Protein AF-E8LUV0-F1 (afdb_monomer_lite)

Organism: NCBI:txid945543

pLDDT: mean 82.84, std 8.29, range [48.62, 92.81]

Structure (mmCIF, N/CA/C/O backbone):
data_AF-E8LUV0-F1
#
_entry.id   AF-E8LUV0-F1
#
loop_
_atom_site.group_PDB
_atom_site.id
_atom_site.type_symbol
_atom_site.label_atom_id
_atom_site.label_alt_id
_atom_site.label_comp_id
_atom_site.label_asym_id
_atom_site.label_entity_id
_atom_site.label_seq_id
_atom_site.pdbx_PDB_ins_code
_atom_site.Cartn_x
_atom_site.Cartn_y
_atom_site.Cartn_z
_atom_site.occupancy
_atom_site.B_iso_or_equiv
_atom_site.auth_seq_id
_atom_site.auth_comp_id
_atom_site.auth_asym_id
_atom_site.auth_atom_id
_atom_site.pdbx_PDB_model_num
ATOM 1 N N . MET A 1 1 ? -29.971 3.017 25.456 1.00 58.41 1 MET A N 1
ATOM 2 C CA . MET A 1 1 ? -29.525 4.417 25.228 1.00 58.41 1 MET A CA 1
ATOM 3 C C . MET A 1 1 ? -28.012 4.594 25.086 1.00 58.41 1 MET A C 1
ATOM 5 O O . MET A 1 1 ? -27.598 5.066 24.039 1.00 58.41 1 MET A O 1
ATOM 9 N N . LYS A 1 2 ? -27.164 4.212 26.059 1.00 68.12 2 LYS A N 1
ATOM 10 C CA . LYS A 1 2 ? -25.706 4.493 26.001 1.00 68.12 2 LYS A CA 1
ATOM 11 C C . LYS A 1 2 ? -24.991 3.922 24.761 1.00 68.12 2 LYS A C 1
ATOM 13 O O . LYS A 1 2 ? -24.160 4.611 24.190 1.00 68.12 2 LYS A O 1
ATOM 18 N N . ILE A 1 3 ? -25.347 2.714 24.315 1.00 72.81 3 ILE A N 1
ATOM 19 C CA . ILE A 1 3 ? -24.756 2.070 23.121 1.00 72.81 3 ILE A CA 1
ATOM 20 C C . ILE A 1 3 ? -25.096 2.843 21.835 1.00 72.81 3 ILE A C 1
ATOM 22 O O . ILE A 1 3 ? -24.223 3.083 21.009 1.00 72.81 3 ILE A O 1
ATOM 26 N N . ILE A 1 4 ? -26.351 3.286 21.705 1.00 80.56 4 ILE A N 1
ATOM 27 C CA . ILE A 1 4 ? -26.843 4.030 20.535 1.00 80.56 4 ILE A CA 1
ATOM 28 C C . ILE A 1 4 ? -26.141 5.390 20.429 1.00 80.56 4 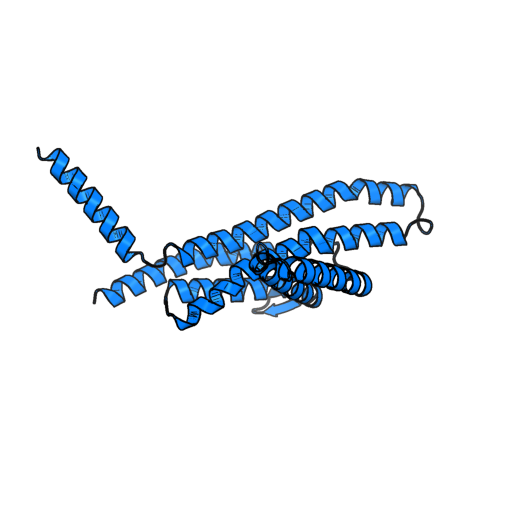ILE A C 1
ATOM 30 O O . ILE A 1 4 ? -25.716 5.775 19.347 1.00 80.56 4 ILE A O 1
ATOM 34 N N . ILE A 1 5 ? -25.941 6.082 21.556 1.00 82.75 5 ILE A N 1
ATOM 35 C CA . ILE A 1 5 ? -25.217 7.363 21.593 1.00 82.75 5 ILE A CA 1
ATOM 36 C C . ILE A 1 5 ? -23.772 7.188 21.100 1.00 82.75 5 ILE A C 1
ATOM 38 O O . ILE A 1 5 ? -23.297 7.983 20.296 1.00 82.75 5 ILE A O 1
ATOM 42 N N . TRP A 1 6 ? -23.076 6.128 21.521 1.00 80.12 6 TRP A N 1
ATOM 43 C CA . TRP A 1 6 ? -21.709 5.864 21.057 1.00 80.12 6 TRP A CA 1
ATOM 44 C C . TRP A 1 6 ? -21.635 5.462 19.584 1.00 80.12 6 TRP A C 1
ATOM 46 O O . TRP A 1 6 ? -20.692 5.861 18.903 1.00 80.12 6 TRP A O 1
ATOM 56 N N . LEU A 1 7 ? -22.622 4.715 19.084 1.00 82.81 7 LEU A N 1
ATOM 57 C CA . LEU A 1 7 ? -22.748 4.422 17.655 1.00 82.81 7 LEU A CA 1
ATOM 58 C C . LEU A 1 7 ? -22.962 5.701 16.838 1.00 82.81 7 LEU A C 1
ATOM 60 O O . LEU A 1 7 ? -22.271 5.897 15.844 1.00 82.81 7 LEU A O 1
ATOM 64 N N . LEU A 1 8 ? -23.837 6.603 17.292 1.00 86.06 8 LEU A N 1
ATOM 65 C CA . LEU A 1 8 ? -24.065 7.900 16.647 1.00 86.06 8 LEU A CA 1
ATOM 66 C C . LEU A 1 8 ? -22.799 8.763 16.628 1.00 86.06 8 LEU A C 1
ATOM 68 O O . LEU A 1 8 ? -22.477 9.344 15.598 1.00 86.06 8 LEU A O 1
ATOM 72 N N . ILE A 1 9 ? -22.036 8.800 17.726 1.00 85.56 9 ILE A N 1
ATOM 73 C CA . ILE A 1 9 ? -20.754 9.524 17.779 1.00 85.56 9 ILE A CA 1
ATOM 74 C C . ILE A 1 9 ? -19.754 8.942 16.770 1.00 85.56 9 ILE A C 1
ATOM 76 O O . ILE A 1 9 ? -19.098 9.694 16.053 1.00 85.56 9 ILE A O 1
ATOM 80 N N . ARG A 1 10 ? -19.639 7.611 16.674 1.00 85.62 10 ARG A N 1
ATOM 81 C CA . ARG A 1 10 ? -18.760 6.963 15.685 1.00 85.62 10 ARG A CA 1
ATOM 82 C C . ARG A 1 10 ? -19.205 7.255 14.257 1.00 85.62 10 ARG A C 1
ATOM 84 O O . ARG A 1 10 ? -18.362 7.571 13.427 1.00 85.62 10 ARG A O 1
ATOM 91 N N . ALA A 1 11 ? -20.506 7.184 13.983 1.00 86.88 11 ALA A N 1
ATOM 92 C CA . ALA A 1 11 ? -21.068 7.513 12.678 1.00 86.88 11 ALA A CA 1
ATOM 93 C C . ALA A 1 11 ? -20.804 8.980 12.307 1.00 86.88 11 ALA A C 1
ATOM 95 O O . ALA A 1 11 ? -20.405 9.259 11.183 1.00 86.88 11 ALA A O 1
ATOM 96 N N . PHE A 1 12 ? -20.931 9.903 13.263 1.00 87.94 12 PHE A N 1
ATOM 97 C CA . PHE A 1 12 ? -20.615 11.315 13.060 1.00 87.94 12 PHE A CA 1
ATOM 98 C C . PHE A 1 12 ? -19.128 11.539 12.743 1.00 87.94 12 PHE A C 1
ATOM 100 O O . PHE A 1 12 ? -18.800 12.241 11.792 1.00 87.94 12 PHE A O 1
ATOM 107 N N . ILE A 1 13 ? -18.216 10.892 13.479 1.00 87.19 13 ILE A N 1
ATOM 108 C CA . ILE A 1 13 ? -16.773 10.950 13.187 1.00 87.19 13 ILE A CA 1
ATOM 109 C C . ILE A 1 13 ? -16.476 10.363 11.800 1.00 87.19 13 ILE A C 1
ATOM 111 O O . ILE A 1 13 ? -15.724 10.961 11.034 1.00 87.19 13 ILE A O 1
ATOM 115 N N . ALA A 1 14 ? -17.070 9.214 11.466 1.00 87.75 14 ALA A N 1
ATOM 116 C CA . ALA A 1 14 ? -16.912 8.593 10.155 1.00 87.75 14 ALA A CA 1
ATOM 117 C C . ALA A 1 14 ? -17.400 9.524 9.038 1.00 87.75 14 ALA A C 1
ATOM 119 O O . ALA A 1 14 ? -16.685 9.710 8.061 1.00 87.75 14 ALA A O 1
ATOM 120 N N . TYR A 1 15 ? -18.557 10.167 9.216 1.00 88.38 15 TYR A N 1
ATOM 121 C CA . TYR A 1 15 ? -19.111 11.143 8.278 1.00 88.38 15 TYR A CA 1
ATOM 122 C C . TYR A 1 15 ? -18.166 12.329 8.042 1.00 88.38 15 TYR A C 1
ATOM 124 O O . TYR A 1 15 ? -17.907 12.682 6.894 1.00 88.38 15 TYR A O 1
ATOM 132 N N . LEU A 1 16 ? -17.574 12.895 9.101 1.00 89.38 16 LEU A N 1
ATOM 133 C CA . LEU A 1 16 ? -16.581 13.970 8.967 1.00 89.38 16 LEU A CA 1
ATOM 134 C C . LEU A 1 16 ? -15.327 13.526 8.196 1.00 89.38 16 LEU A C 1
ATOM 136 O O . LEU A 1 16 ? -14.736 14.322 7.469 1.00 89.38 16 LEU A O 1
ATOM 140 N N . LEU A 1 17 ? -14.926 12.257 8.324 1.00 88.38 17 LEU A N 1
ATOM 141 C CA . LEU A 1 17 ? -13.784 11.700 7.596 1.00 88.38 17 LEU A CA 1
ATOM 142 C C . LEU A 1 17 ? -14.074 11.478 6.106 1.00 88.38 17 LEU A C 1
ATOM 144 O O . LEU A 1 17 ? -13.136 11.530 5.312 1.00 88.38 17 LEU A O 1
ATOM 148 N N . VAL A 1 18 ? -15.336 11.274 5.704 1.00 88.19 18 VAL A N 1
ATOM 149 C CA . VAL A 1 18 ? -15.700 11.013 4.298 1.00 88.19 18 VAL A CA 1
ATOM 150 C C . VAL A 1 18 ? -15.181 12.114 3.374 1.00 88.19 18 VAL A C 1
ATOM 152 O O . VAL A 1 18 ? -14.583 11.799 2.350 1.00 88.19 18 VAL A O 1
ATOM 155 N N . GLY A 1 19 ? -15.331 13.391 3.742 1.00 86.75 19 GLY A N 1
ATOM 156 C CA . GLY A 1 19 ? -14.858 14.507 2.912 1.00 86.75 19 GLY A CA 1
ATOM 157 C C . GLY A 1 19 ? -13.345 14.479 2.668 1.00 86.75 19 GLY A C 1
ATOM 158 O O . GLY A 1 19 ? -12.892 14.652 1.538 1.00 86.75 19 GLY A O 1
ATOM 159 N N . VAL A 1 20 ? -12.562 14.182 3.710 1.00 86.62 20 VAL A N 1
ATOM 160 C CA . VAL A 1 20 ? -11.097 14.059 3.608 1.00 86.62 20 VAL A CA 1
ATOM 161 C C . VAL A 1 20 ? -10.715 12.874 2.717 1.00 86.62 20 VAL A C 1
ATOM 163 O O . VAL A 1 20 ? -9.851 13.003 1.851 1.00 86.62 20 VAL A O 1
ATOM 166 N N . LEU A 1 21 ? -11.386 11.732 2.885 1.00 88.94 21 LEU A N 1
ATOM 167 C CA . LEU A 1 21 ? -11.121 10.528 2.095 1.00 88.94 21 LEU A CA 1
ATOM 168 C C . LEU A 1 21 ? -11.495 10.707 0.625 1.00 88.94 21 LEU A C 1
ATOM 170 O O . LEU A 1 21 ? -10.754 10.256 -0.242 1.00 88.94 21 LEU A O 1
ATOM 174 N N . LEU A 1 22 ? -12.590 11.410 0.333 1.00 86.19 22 LEU A N 1
ATOM 175 C CA . LEU A 1 22 ? -12.959 11.771 -1.034 1.00 86.19 22 LEU A CA 1
ATOM 176 C C . LEU A 1 22 ? -11.898 12.663 -1.684 1.00 86.19 22 LEU A C 1
ATOM 178 O O . LEU A 1 22 ? -11.524 12.412 -2.826 1.00 86.19 22 LEU A O 1
ATOM 182 N N . GLY A 1 23 ? -11.353 13.644 -0.956 1.00 85.75 23 GLY A N 1
ATOM 183 C CA . GLY A 1 23 ? -10.241 14.463 -1.448 1.00 85.75 23 GLY A CA 1
ATOM 184 C C . GLY A 1 23 ? -9.013 13.624 -1.819 1.00 85.75 23 GLY A C 1
ATOM 185 O O . GLY A 1 23 ? -8.458 13.780 -2.907 1.00 85.75 23 GLY A O 1
ATOM 186 N N . ILE A 1 24 ? -8.636 12.672 -0.958 1.00 86.12 24 ILE A N 1
ATOM 187 C CA . ILE A 1 24 ? -7.531 11.730 -1.213 1.00 86.12 24 ILE A CA 1
ATOM 188 C C . ILE A 1 24 ? -7.818 10.853 -2.442 1.00 86.12 24 ILE A C 1
ATOM 190 O O . ILE A 1 24 ? -6.930 10.627 -3.264 1.00 86.12 24 ILE A O 1
ATOM 194 N N . LEU A 1 25 ? -9.052 10.367 -2.596 1.00 86.56 25 LEU A N 1
ATOM 195 C CA . LEU A 1 25 ? -9.456 9.547 -3.740 1.00 86.56 25 LEU A CA 1
ATOM 196 C C . LEU A 1 25 ? -9.404 10.328 -5.055 1.00 86.56 25 LEU A C 1
ATOM 198 O O . LEU A 1 25 ? -8.900 9.807 -6.047 1.00 86.56 25 LEU A O 1
ATOM 202 N N . ILE A 1 26 ? -9.863 11.582 -5.063 1.00 84.69 26 ILE A N 1
ATOM 203 C CA . ILE A 1 26 ? -9.806 12.452 -6.245 1.00 84.69 26 ILE A CA 1
ATOM 204 C C . ILE A 1 26 ? -8.350 12.696 -6.653 1.00 84.69 26 ILE A C 1
ATOM 206 O O . ILE A 1 26 ? -8.009 12.496 -7.820 1.00 84.69 26 ILE A O 1
ATOM 210 N N . LEU A 1 27 ? -7.481 13.042 -5.696 1.00 83.75 27 LEU A N 1
ATOM 211 C CA . LEU A 1 27 ? -6.051 13.250 -5.946 1.00 83.75 27 LEU A CA 1
ATOM 212 C C . LEU A 1 27 ? -5.394 11.999 -6.546 1.00 83.75 27 LEU A C 1
ATOM 214 O O . LEU A 1 27 ? -4.736 12.087 -7.586 1.00 83.75 27 LEU A O 1
ATOM 218 N N . ASN A 1 28 ? -5.640 10.828 -5.953 1.00 81.94 28 ASN A N 1
ATOM 219 C CA . ASN A 1 28 ? -5.132 9.549 -6.459 1.00 81.94 28 ASN A CA 1
ATOM 220 C C . ASN A 1 28 ? -5.689 9.192 -7.846 1.00 81.94 28 ASN A C 1
ATOM 222 O O . ASN A 1 28 ? -5.000 8.557 -8.644 1.00 81.94 28 ASN A O 1
ATOM 226 N N . ASN A 1 29 ? -6.913 9.610 -8.173 1.00 82.50 29 ASN A N 1
ATOM 227 C CA . ASN A 1 29 ? -7.491 9.382 -9.494 1.00 82.50 29 ASN A CA 1
ATOM 228 C C . ASN A 1 29 ? -6.841 10.254 -10.579 1.00 82.50 29 ASN A C 1
ATOM 230 O O . ASN A 1 29 ? -6.688 9.824 -11.726 1.00 82.50 29 ASN A O 1
ATOM 234 N N . THR A 1 30 ? -6.449 11.477 -10.218 1.00 74.88 30 THR A N 1
ATOM 235 C CA . THR A 1 30 ? -5.776 12.419 -11.122 1.00 74.88 30 THR A CA 1
ATOM 236 C C . THR A 1 30 ? -4.292 12.114 -11.318 1.00 74.88 30 THR A C 1
ATOM 238 O O . THR A 1 30 ? -3.766 12.338 -12.408 1.00 74.88 30 THR A O 1
ATOM 241 N N . TYR A 1 31 ? -3.620 11.551 -10.312 1.00 67.81 31 TYR A N 1
ATOM 242 C CA . TYR A 1 31 ? -2.202 11.205 -10.386 1.00 67.81 31 TYR A CA 1
ATOM 243 C C . TYR A 1 31 ? -1.979 9.851 -11.074 1.00 67.81 31 TYR A C 1
ATOM 245 O O . TYR A 1 31 ? -1.920 8.806 -10.436 1.00 67.81 31 TYR A O 1
ATOM 253 N N . ALA A 1 32 ? -1.799 9.875 -12.396 1.00 57.75 32 ALA A N 1
ATOM 254 C CA . ALA A 1 32 ? -1.048 8.842 -13.109 1.00 57.75 32 ALA A CA 1
ATOM 255 C C . ALA A 1 32 ? 0.390 9.304 -13.293 1.00 57.75 32 ALA A C 1
ATOM 257 O O . ALA A 1 32 ? 0.600 10.302 -13.992 1.00 57.75 32 ALA A O 1
ATOM 258 N N . PRO A 1 33 ? 1.401 8.559 -12.839 1.00 53.81 33 PRO A N 1
ATOM 259 C CA . PRO A 1 33 ? 2.664 8.606 -13.555 1.00 53.81 33 PRO A CA 1
ATOM 260 C C . PRO A 1 33 ? 2.460 8.187 -15.018 1.00 53.81 33 PRO A C 1
ATOM 262 O O . PRO A 1 33 ? 1.552 7.439 -15.355 1.00 53.81 33 PRO A O 1
ATOM 265 N N . ARG A 1 34 ? 3.285 8.710 -15.922 1.00 52.97 34 ARG A N 1
ATOM 266 C CA . ARG A 1 34 ? 3.185 8.451 -17.370 1.00 52.97 34 ARG A CA 1
ATOM 267 C C . ARG A 1 34 ? 3.946 7.195 -17.820 1.00 52.97 34 ARG A C 1
ATOM 269 O O . ARG A 1 34 ? 3.978 6.906 -19.006 1.00 52.97 34 ARG A O 1
ATOM 276 N N . PHE A 1 35 ? 4.545 6.454 -16.887 1.00 54.84 35 PHE A N 1
ATOM 277 C CA . PHE A 1 35 ? 5.485 5.359 -17.163 1.00 54.84 35 PHE A CA 1
ATOM 278 C C . PHE A 1 35 ? 4.848 3.951 -17.124 1.00 54.84 35 PHE A C 1
ATOM 280 O O . PHE A 1 35 ? 5.550 2.962 -16.929 1.00 54.84 35 PHE A O 1
ATOM 287 N N . PHE A 1 36 ? 3.523 3.844 -17.281 1.00 58.12 36 PHE A N 1
ATOM 288 C CA . PHE A 1 36 ? 2.788 2.570 -17.223 1.00 58.12 36 PHE A CA 1
ATOM 289 C C . PHE A 1 36 ? 2.626 1.954 -18.605 1.00 58.12 36 PHE A C 1
ATOM 291 O O . PHE A 1 36 ? 1.540 1.962 -19.168 1.00 58.12 36 PHE A O 1
ATOM 298 N N . THR A 1 37 ? 3.703 1.423 -19.158 1.00 65.62 37 THR A N 1
ATOM 299 C CA . THR A 1 37 ? 3.540 0.306 -20.088 1.00 65.62 37 THR A CA 1
ATOM 300 C C . THR A 1 37 ? 3.928 -0.936 -19.319 1.00 65.62 37 THR A C 1
ATOM 302 O O . THR A 1 37 ? 5.115 -1.141 -19.029 1.00 65.62 37 THR A O 1
ATOM 305 N N . MET A 1 38 ? 2.931 -1.717 -18.905 1.00 70.31 38 MET A N 1
ATOM 306 C CA . MET A 1 38 ? 3.181 -2.970 -18.208 1.00 70.31 38 MET A CA 1
ATOM 307 C C . MET A 1 38 ? 3.888 -3.948 -19.153 1.00 70.31 38 MET A C 1
ATOM 309 O O . MET A 1 38 ? 3.342 -4.345 -20.180 1.00 70.31 38 MET A O 1
ATOM 313 N N . LYS A 1 39 ? 5.097 -4.384 -18.785 1.00 79.31 39 LYS A N 1
ATOM 314 C CA . LYS A 1 39 ? 5.783 -5.482 -19.474 1.00 79.31 39 LYS A CA 1
ATOM 315 C C . LYS A 1 39 ? 5.508 -6.802 -18.744 1.00 79.31 39 LYS A C 1
ATOM 317 O O . LYS A 1 39 ? 5.945 -6.945 -17.594 1.00 79.31 39 LYS A O 1
ATOM 322 N N . PRO A 1 40 ? 4.800 -7.764 -19.370 1.00 79.00 40 PRO A N 1
ATOM 323 C CA . PRO A 1 40 ? 4.411 -9.014 -18.716 1.00 79.00 40 PRO A CA 1
ATOM 324 C C . PRO A 1 40 ? 5.622 -9.882 -18.366 1.00 79.00 40 PRO A C 1
ATOM 326 O O . PRO A 1 40 ? 5.630 -10.518 -17.316 1.00 79.00 40 PRO A O 1
ATOM 329 N N . GLU A 1 41 ? 6.677 -9.850 -19.183 1.00 84.44 41 GLU A N 1
ATOM 330 C CA . GLU A 1 41 ? 7.927 -10.573 -18.921 1.00 84.44 41 GLU A CA 1
ATOM 331 C C . GLU A 1 41 ? 8.597 -10.095 -17.627 1.00 84.44 41 GLU A C 1
ATOM 333 O O . GLU A 1 41 ? 8.945 -10.899 -16.763 1.00 84.44 41 GLU A O 1
ATOM 338 N N . ILE A 1 42 ? 8.700 -8.775 -17.444 1.00 83.25 42 ILE A N 1
ATOM 339 C CA . ILE A 1 42 ? 9.267 -8.174 -16.230 1.00 83.25 42 ILE A CA 1
ATOM 340 C C . ILE A 1 42 ? 8.401 -8.509 -15.017 1.00 83.25 42 ILE A C 1
ATOM 342 O O . ILE A 1 42 ? 8.935 -8.810 -13.952 1.00 83.25 42 ILE A O 1
ATOM 346 N N . LEU A 1 43 ? 7.072 -8.511 -15.169 1.00 85.56 43 LEU A N 1
ATOM 347 C CA . LEU A 1 43 ? 6.169 -8.906 -14.089 1.00 85.56 43 LEU A CA 1
ATOM 348 C C . LEU A 1 43 ? 6.343 -10.385 -13.713 1.00 85.56 43 LEU A C 1
ATOM 350 O O . LEU A 1 43 ? 6.340 -10.720 -12.527 1.00 85.56 43 LEU A O 1
ATOM 354 N N . GLY A 1 44 ? 6.530 -11.264 -14.700 1.00 86.31 44 GLY A N 1
ATOM 355 C CA . GLY A 1 44 ? 6.806 -12.685 -14.494 1.00 86.31 44 GLY A CA 1
ATOM 356 C C . GLY A 1 44 ? 8.090 -12.906 -13.695 1.00 86.31 44 GLY A C 1
ATOM 357 O O . GLY A 1 44 ? 8.069 -13.573 -12.663 1.00 86.31 44 GLY A O 1
ATOM 358 N N . TRP A 1 45 ? 9.190 -12.267 -14.097 1.00 88.38 45 TRP A N 1
ATOM 359 C CA . TRP A 1 45 ? 10.458 -12.345 -13.364 1.00 88.38 45 TRP A CA 1
ATOM 360 C C . TRP A 1 45 ? 10.374 -11.734 -11.964 1.00 88.38 45 TRP A C 1
ATOM 362 O O . TRP A 1 45 ? 10.842 -12.337 -10.996 1.00 88.38 45 TRP A O 1
ATOM 372 N N . PHE A 1 46 ? 9.742 -10.567 -11.835 1.00 88.06 46 PHE A N 1
ATOM 373 C CA . PHE A 1 46 ? 9.567 -9.883 -10.557 1.00 88.06 46 PHE A CA 1
ATOM 374 C C . PHE A 1 46 ? 8.748 -10.720 -9.568 1.00 88.06 46 PHE A C 1
ATOM 376 O O . PHE A 1 46 ? 9.138 -10.884 -8.411 1.00 88.06 46 PHE A O 1
ATOM 383 N N . SER A 1 47 ? 7.636 -11.297 -10.027 1.00 88.19 47 SER A N 1
ATOM 384 C CA . SER A 1 47 ? 6.791 -12.160 -9.202 1.00 88.19 47 SER A CA 1
ATOM 385 C C . SER A 1 47 ? 7.496 -13.463 -8.830 1.00 88.19 47 SER A C 1
ATOM 387 O O . SER A 1 47 ? 7.476 -13.832 -7.657 1.00 88.19 47 SER A O 1
ATOM 389 N N . ALA A 1 48 ? 8.194 -14.114 -9.766 1.00 90.88 48 ALA A N 1
ATOM 390 C CA . ALA A 1 48 ? 8.976 -15.317 -9.483 1.00 90.88 48 ALA A CA 1
ATOM 391 C C . ALA A 1 48 ? 10.056 -15.056 -8.420 1.00 90.88 48 ALA A C 1
ATOM 393 O O . ALA A 1 48 ? 10.167 -15.808 -7.448 1.00 90.88 48 ALA A O 1
ATOM 394 N N . PHE A 1 49 ? 10.802 -13.955 -8.549 1.00 90.75 49 PHE A N 1
ATOM 395 C CA . PHE A 1 49 ? 11.818 -13.564 -7.574 1.00 90.75 49 PHE A CA 1
ATOM 396 C C . PHE A 1 49 ? 11.206 -13.226 -6.208 1.00 90.75 49 PHE A C 1
ATOM 398 O O . PHE A 1 49 ? 11.683 -13.701 -5.177 1.00 90.75 49 PHE A O 1
ATOM 405 N N . GLY A 1 50 ? 10.111 -12.460 -6.189 1.00 89.06 50 GLY A N 1
ATOM 406 C CA . GLY A 1 50 ? 9.394 -12.108 -4.965 1.00 89.06 50 GLY A CA 1
ATOM 407 C C . GLY A 1 50 ? 8.838 -13.330 -4.229 1.00 89.06 50 GLY A C 1
ATOM 408 O O . GLY A 1 50 ? 8.959 -13.420 -3.004 1.00 89.06 50 GLY A O 1
ATOM 409 N N . VAL A 1 51 ? 8.281 -14.302 -4.955 1.00 91.56 51 VAL A N 1
ATOM 410 C CA . VAL A 1 51 ? 7.786 -15.568 -4.392 1.00 91.56 51 VAL A CA 1
ATOM 411 C C . VAL A 1 51 ? 8.935 -16.410 -3.846 1.00 91.56 51 VAL A C 1
ATOM 413 O O . VAL A 1 51 ? 8.830 -16.918 -2.730 1.00 91.56 51 VAL A O 1
ATOM 416 N N . LEU A 1 52 ? 10.049 -16.515 -4.573 1.00 92.81 52 LEU A N 1
ATOM 417 C CA . LEU A 1 52 ? 11.226 -17.260 -4.126 1.00 92.81 52 LEU A CA 1
ATOM 418 C C . LEU A 1 52 ? 11.808 -16.651 -2.845 1.00 92.81 52 LEU A C 1
ATOM 420 O O . LEU A 1 52 ? 12.028 -17.365 -1.867 1.00 92.81 52 LEU A O 1
ATOM 424 N N . LEU A 1 53 ? 11.975 -15.328 -2.801 1.00 90.06 53 LEU A N 1
ATOM 425 C CA . LEU A 1 53 ? 12.430 -14.620 -1.605 1.00 90.06 53 LEU A CA 1
ATOM 426 C C . LEU A 1 53 ? 11.470 -14.831 -0.425 1.00 90.06 53 LEU A C 1
ATOM 428 O O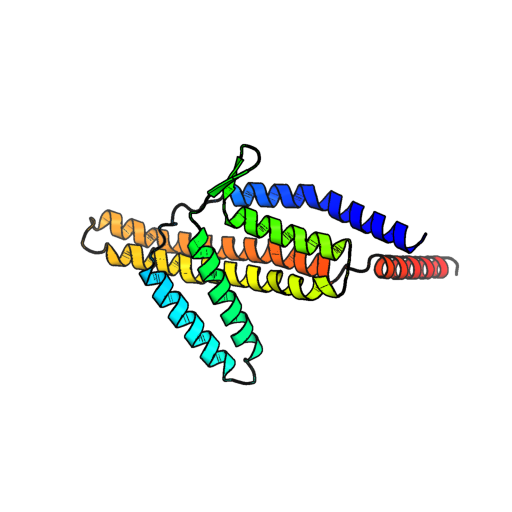 . LEU A 1 53 ? 11.905 -15.112 0.694 1.00 90.06 53 LEU A O 1
ATOM 432 N N . SER A 1 54 ? 10.162 -14.755 -0.678 1.00 89.56 54 SER A N 1
ATOM 433 C CA . SER A 1 54 ? 9.132 -15.012 0.335 1.00 89.56 54 SER A CA 1
ATOM 434 C C . SER A 1 54 ? 9.204 -16.437 0.877 1.00 89.56 54 SER A C 1
ATOM 436 O O . SER A 1 54 ? 9.098 -16.638 2.086 1.00 89.56 54 SER A O 1
ATOM 438 N N . TYR A 1 55 ? 9.432 -17.422 0.007 1.00 90.19 55 TYR A N 1
ATOM 439 C CA . TYR A 1 55 ? 9.589 -18.825 0.379 1.00 90.19 55 TYR A CA 1
ATOM 440 C C . TYR A 1 55 ? 10.843 -19.057 1.231 1.00 90.19 55 TYR A C 1
ATOM 442 O O . TYR A 1 55 ? 10.776 -19.722 2.267 1.00 90.19 55 TYR A O 1
ATOM 450 N N . VAL A 1 56 ? 11.974 -18.456 0.851 1.00 89.88 56 VAL A N 1
ATOM 451 C CA . VAL A 1 56 ? 13.213 -18.517 1.639 1.00 89.88 56 VAL A CA 1
ATOM 452 C C . VAL A 1 56 ? 12.976 -17.943 3.037 1.00 89.88 56 VAL A C 1
ATOM 454 O O . VAL A 1 56 ? 13.279 -18.604 4.029 1.00 89.88 56 VAL A O 1
ATOM 457 N N . LEU A 1 57 ? 12.358 -16.761 3.137 1.00 86.25 57 LEU A N 1
ATOM 458 C CA . LEU A 1 57 ? 12.023 -16.135 4.421 1.00 86.25 57 LEU A CA 1
ATOM 459 C C . LEU A 1 57 ? 11.016 -16.954 5.233 1.00 86.25 57 LEU A C 1
ATOM 461 O O . LEU A 1 57 ? 11.130 -17.021 6.458 1.00 86.25 57 LEU A O 1
ATOM 465 N N . PHE A 1 58 ? 10.057 -17.597 4.569 1.00 87.06 58 PHE A N 1
ATOM 466 C CA . PHE A 1 58 ? 9.084 -18.477 5.206 1.00 87.06 58 PHE A CA 1
ATOM 467 C C . PHE A 1 58 ? 9.755 -19.684 5.876 1.00 87.06 58 PHE A C 1
ATOM 469 O O . PHE A 1 58 ? 9.368 -20.087 6.974 1.00 87.06 58 PHE A O 1
ATOM 476 N N . ARG A 1 59 ? 10.806 -20.232 5.254 1.00 86.50 59 ARG A N 1
ATOM 477 C CA . ARG A 1 59 ? 11.526 -21.415 5.746 1.00 86.50 59 ARG A CA 1
ATOM 478 C C . ARG A 1 59 ? 12.219 -21.156 7.097 1.00 86.50 59 ARG A C 1
ATOM 480 O O . ARG A 1 59 ? 12.361 -22.069 7.918 1.00 86.50 59 ARG A O 1
ATOM 487 N N . PHE A 1 60 ? 12.646 -19.927 7.369 1.00 86.50 60 PHE A N 1
ATOM 488 C CA . PHE A 1 60 ? 13.277 -19.586 8.642 1.00 86.50 60 PHE A CA 1
ATOM 489 C C . PHE A 1 60 ? 12.222 -19.224 9.695 1.00 86.50 60 PHE A C 1
ATOM 491 O O . PHE A 1 60 ? 11.512 -18.229 9.574 1.00 86.50 60 PHE A O 1
ATOM 498 N N . LYS A 1 61 ? 12.168 -19.983 10.801 1.00 78.06 61 LYS A N 1
ATOM 499 C CA . LYS A 1 61 ? 11.188 -19.786 11.892 1.00 78.06 61 LYS A CA 1
ATOM 500 C C . LYS A 1 61 ? 11.146 -18.341 12.417 1.00 78.06 61 LYS A C 1
ATOM 502 O O . LYS A 1 61 ? 10.078 -17.851 12.764 1.00 78.06 61 LYS A O 1
ATOM 507 N N . LYS A 1 62 ? 12.292 -17.649 12.435 1.00 83.00 62 LYS A N 1
ATOM 508 C CA . LYS A 1 62 ? 12.412 -16.250 12.879 1.00 83.00 62 LYS A CA 1
ATOM 509 C C . LYS A 1 62 ? 11.767 -15.243 11.913 1.00 83.00 62 LYS A C 1
ATOM 511 O O . LYS A 1 62 ? 11.348 -14.181 12.354 1.00 83.00 62 LYS A O 1
ATOM 516 N N . THR A 1 63 ? 11.670 -15.567 10.625 1.00 86.06 63 THR A N 1
ATOM 517 C CA . THR A 1 63 ? 11.135 -14.683 9.574 1.00 86.06 63 THR A CA 1
ATOM 518 C C . THR A 1 63 ? 9.869 -15.227 8.912 1.00 86.06 63 THR A C 1
ATOM 520 O O . THR A 1 63 ? 9.375 -14.609 7.977 1.00 86.06 63 THR A O 1
ATOM 523 N N . SER A 1 64 ? 9.300 -16.330 9.414 1.00 85.50 64 SER A N 1
ATOM 524 C CA . SER A 1 64 ? 8.117 -16.990 8.842 1.00 85.50 64 SER A CA 1
ATOM 525 C C . SER A 1 64 ? 6.953 -16.027 8.585 1.00 85.50 64 SER A C 1
ATOM 527 O O . SER A 1 64 ? 6.406 -15.995 7.486 1.00 85.50 64 SER A O 1
ATOM 529 N N . GLU A 1 65 ? 6.595 -15.199 9.571 1.00 88.06 65 GLU A N 1
ATOM 530 C CA . GLU A 1 65 ? 5.490 -14.238 9.430 1.00 88.06 65 GLU A CA 1
ATOM 531 C C . GLU A 1 65 ? 5.805 -13.121 8.426 1.00 88.06 65 GLU A C 1
ATOM 533 O O . GLU A 1 65 ? 4.929 -12.697 7.676 1.00 88.06 65 GLU A O 1
ATOM 538 N N . ILE A 1 66 ? 7.072 -12.701 8.345 1.00 88.50 66 ILE A N 1
ATOM 539 C CA . ILE A 1 66 ? 7.537 -11.732 7.344 1.00 88.50 66 ILE A CA 1
ATOM 540 C C . ILE A 1 66 ? 7.460 -12.354 5.947 1.00 88.50 66 ILE A C 1
ATOM 542 O O . ILE A 1 66 ? 6.997 -11.698 5.022 1.00 88.50 66 ILE A O 1
ATOM 546 N N . GLY A 1 67 ? 7.847 -13.624 5.794 1.00 87.44 67 GLY A N 1
ATOM 547 C CA . GLY A 1 67 ? 7.739 -14.361 4.534 1.00 87.44 67 GLY A CA 1
ATOM 548 C C . GLY A 1 67 ? 6.292 -14.498 4.057 1.00 87.44 67 GLY A C 1
ATOM 549 O O . GLY A 1 67 ? 6.005 -14.217 2.897 1.00 87.44 67 GLY A O 1
ATOM 550 N N . LYS A 1 68 ? 5.354 -14.838 4.954 1.00 90.62 68 LYS A N 1
ATOM 551 C CA . LYS A 1 68 ? 3.910 -14.879 4.640 1.00 90.62 68 LYS A CA 1
ATOM 552 C C . LYS A 1 68 ? 3.374 -13.509 4.224 1.00 90.62 68 LYS A C 1
ATOM 554 O O . LYS A 1 68 ? 2.622 -13.407 3.258 1.00 90.62 68 LYS A O 1
ATOM 559 N N . PHE A 1 69 ? 3.757 -12.461 4.953 1.00 90.75 69 PHE A N 1
ATOM 560 C CA . PHE A 1 69 ? 3.349 -11.095 4.645 1.00 90.75 69 PHE A CA 1
ATOM 561 C C . PHE A 1 69 ? 3.913 -10.628 3.300 1.00 90.75 69 PHE A C 1
ATOM 563 O O . PHE A 1 69 ? 3.172 -10.073 2.491 1.00 90.75 69 PHE A O 1
ATOM 570 N N . LEU A 1 70 ? 5.193 -10.899 3.031 1.00 90.81 70 LEU A N 1
ATOM 571 C CA . LEU A 1 70 ? 5.840 -10.576 1.763 1.00 90.81 70 LEU A CA 1
ATOM 572 C C . LEU A 1 70 ? 5.158 -11.310 0.608 1.00 90.81 70 LEU A C 1
ATOM 574 O O . LEU A 1 70 ? 4.836 -10.678 -0.391 1.00 90.81 70 LEU A O 1
ATOM 578 N N . PHE A 1 71 ? 4.847 -12.597 0.777 1.00 91.06 71 PHE A N 1
ATOM 579 C CA . PHE A 1 71 ? 4.130 -13.381 -0.226 1.00 91.06 71 PHE A CA 1
ATOM 580 C C . PHE A 1 71 ? 2.772 -12.756 -0.573 1.00 91.06 71 PHE A C 1
ATOM 582 O O . PHE A 1 71 ? 2.457 -12.561 -1.746 1.00 91.06 71 PHE A O 1
ATOM 589 N N . ALA A 1 72 ? 1.994 -12.369 0.444 1.00 92.44 72 ALA A N 1
ATOM 590 C CA . ALA A 1 72 ? 0.719 -11.685 0.246 1.00 92.44 72 ALA A CA 1
ATOM 591 C C . ALA A 1 72 ? 0.889 -10.326 -0.457 1.00 92.44 72 ALA A C 1
ATOM 593 O O . ALA A 1 72 ? 0.103 -9.998 -1.344 1.00 92.44 72 ALA A O 1
ATOM 594 N N . CYS A 1 73 ? 1.927 -9.559 -0.108 1.00 92.25 73 CYS A N 1
ATOM 595 C CA . CYS A 1 73 ? 2.235 -8.284 -0.759 1.00 92.25 73 CYS A CA 1
ATOM 596 C C . CYS A 1 73 ? 2.658 -8.458 -2.223 1.00 92.25 73 CYS A C 1
ATOM 598 O O . CYS A 1 73 ? 2.263 -7.661 -3.068 1.00 92.25 73 CYS A O 1
ATOM 600 N N . VAL A 1 74 ? 3.435 -9.498 -2.542 1.00 91.19 74 VAL A N 1
ATOM 601 C CA . VAL A 1 74 ? 3.839 -9.812 -3.919 1.00 91.19 74 VAL A CA 1
ATOM 602 C C . VAL A 1 74 ? 2.609 -10.171 -4.749 1.00 91.19 74 VAL A C 1
ATOM 604 O O . VAL A 1 74 ? 2.400 -9.568 -5.799 1.00 91.19 74 VAL A O 1
ATOM 607 N N . LEU A 1 75 ? 1.739 -11.061 -4.263 1.00 91.25 75 LEU A N 1
ATOM 608 C CA . LEU A 1 75 ? 0.485 -11.383 -4.954 1.00 91.25 75 LEU A CA 1
ATOM 609 C C . LEU A 1 75 ? -0.414 -10.154 -5.127 1.00 91.25 75 LEU A C 1
ATOM 611 O O . LEU A 1 75 ? -0.925 -9.918 -6.220 1.00 91.25 75 LEU A O 1
ATOM 615 N N . GLY A 1 76 ? -0.567 -9.337 -4.084 1.00 88.94 76 GLY A N 1
ATOM 616 C CA . GLY A 1 76 ? -1.315 -8.086 -4.176 1.00 88.94 76 GLY A CA 1
ATOM 617 C C . GLY A 1 76 ? -0.709 -7.120 -5.195 1.00 88.94 76 GLY A C 1
ATOM 618 O O . GLY A 1 76 ? -1.445 -6.516 -5.967 1.00 88.94 76 GLY A O 1
ATOM 619 N N . SER A 1 77 ? 0.621 -7.026 -5.278 1.00 87.81 77 SER A N 1
ATOM 620 C CA . SER A 1 77 ? 1.296 -6.192 -6.279 1.00 87.81 77 SER A CA 1
ATOM 621 C C . SER A 1 77 ? 1.065 -6.683 -7.712 1.00 87.81 77 SER A C 1
ATOM 623 O O . SER A 1 77 ? 0.860 -5.861 -8.597 1.00 87.81 77 SER A O 1
ATOM 625 N N . VAL A 1 78 ? 0.998 -8.002 -7.939 1.00 88.25 78 VAL A N 1
ATOM 626 C CA . VAL A 1 78 ? 0.653 -8.579 -9.251 1.00 88.25 78 VAL A CA 1
ATOM 627 C C . VAL A 1 78 ? -0.765 -8.185 -9.657 1.00 88.25 78 VAL A C 1
ATOM 629 O O . VAL A 1 78 ? -0.979 -7.764 -10.791 1.00 88.25 78 VAL A O 1
ATOM 632 N N . VAL A 1 79 ? -1.723 -8.260 -8.728 1.00 88.00 79 VAL A N 1
ATOM 633 C CA . VAL A 1 79 ? -3.097 -7.796 -8.971 1.00 88.00 79 VAL A CA 1
ATOM 634 C C . VAL A 1 79 ? -3.104 -6.303 -9.307 1.00 88.00 79 VAL A C 1
ATOM 636 O O . VAL A 1 79 ? -3.734 -5.908 -10.282 1.00 88.00 79 VAL A O 1
ATOM 639 N N . LEU A 1 80 ? -2.368 -5.475 -8.560 1.00 85.38 80 LEU A N 1
ATOM 640 C CA . LEU A 1 80 ? -2.261 -4.043 -8.855 1.00 85.38 80 LEU A CA 1
ATOM 641 C C . LEU A 1 80 ? -1.697 -3.779 -10.258 1.00 85.38 80 LEU A C 1
ATOM 643 O O . LEU A 1 80 ? -2.235 -2.920 -10.950 1.00 85.38 80 LEU A O 1
ATOM 647 N N . CYS A 1 81 ? -0.680 -4.529 -10.698 1.00 82.88 81 CYS A N 1
ATOM 648 C CA . CYS A 1 81 ? -0.134 -4.423 -12.054 1.00 82.88 81 CYS A CA 1
ATOM 649 C C . CYS A 1 81 ? -1.175 -4.772 -13.123 1.00 82.88 81 CYS A C 1
ATOM 651 O O . CYS A 1 81 ? -1.353 -4.001 -14.060 1.00 82.88 81 CYS A O 1
ATOM 653 N N . LEU A 1 82 ? -1.888 -5.894 -12.967 1.00 83.75 82 LEU A N 1
ATOM 654 C CA . LEU A 1 82 ? -2.881 -6.361 -13.945 1.00 83.75 82 LEU A CA 1
ATOM 655 C C . LEU A 1 82 ? -4.009 -5.355 -14.173 1.00 83.75 82 LEU A C 1
ATOM 657 O O . LEU A 1 82 ? -4.521 -5.244 -15.280 1.00 83.75 82 LEU A O 1
ATOM 661 N N . TYR A 1 83 ? -4.389 -4.619 -13.131 1.00 80.62 83 TYR A N 1
ATOM 662 C CA . TYR A 1 83 ? -5.438 -3.611 -13.219 1.00 80.62 83 TYR A CA 1
ATOM 663 C C . TYR A 1 83 ? -4.894 -2.190 -13.401 1.00 80.62 83 TYR A C 1
ATOM 665 O O . TYR A 1 83 ? -5.695 -1.263 -13.472 1.00 80.62 83 TYR A O 1
ATOM 673 N N . ALA A 1 84 ? -3.579 -1.968 -13.484 1.00 74.31 84 ALA A N 1
ATOM 674 C CA . ALA A 1 84 ? -2.989 -0.625 -13.435 1.00 74.31 84 ALA A CA 1
ATOM 675 C C . ALA A 1 84 ? -3.474 0.309 -14.560 1.00 74.31 84 ALA A C 1
ATOM 677 O O . ALA A 1 84 ? -3.617 1.513 -14.345 1.00 74.31 84 ALA A O 1
ATOM 678 N N . GLU A 1 85 ? -3.750 -0.243 -15.742 1.00 73.75 85 GLU A N 1
ATOM 679 C CA . GLU A 1 85 ? -4.202 0.508 -16.921 1.00 73.75 85 GLU A CA 1
ATOM 680 C C . GLU A 1 85 ? -5.739 0.579 -17.031 1.00 73.75 85 GLU A C 1
ATOM 682 O O . GLU A 1 85 ? -6.281 1.364 -17.812 1.00 73.75 85 GLU A O 1
ATOM 687 N N . GLU A 1 86 ? -6.454 -0.179 -16.196 1.00 80.56 86 GLU A N 1
ATOM 688 C CA . GLU A 1 86 ? -7.909 -0.277 -16.247 1.00 80.56 86 GLU A CA 1
ATOM 689 C C . GLU A 1 86 ? -8.598 0.952 -15.650 1.00 80.56 86 GLU A C 1
ATOM 691 O O . GLU A 1 86 ? -8.273 1.455 -14.564 1.00 80.56 86 GLU A O 1
ATOM 696 N N . SER A 1 87 ? -9.615 1.430 -16.363 1.00 80.44 87 SER A N 1
ATOM 697 C CA . SER A 1 87 ? -10.410 2.579 -15.944 1.00 80.44 87 SER A CA 1
ATOM 698 C C . SER A 1 87 ? -11.878 2.385 -16.282 1.00 80.44 87 SER A C 1
ATOM 700 O O . SER A 1 87 ? -12.239 1.934 -17.363 1.00 80.44 87 SER A O 1
ATOM 702 N N . TYR A 1 88 ? -12.726 2.768 -15.340 1.00 81.31 88 TYR A N 1
ATOM 703 C CA . TYR A 1 88 ? -14.158 2.535 -15.364 1.00 81.31 88 TYR A CA 1
ATOM 704 C C . TYR A 1 88 ? -14.897 3.866 -15.279 1.00 81.31 88 TYR A C 1
ATOM 706 O O . TYR A 1 88 ? -14.450 4.804 -14.618 1.00 81.31 88 TYR A O 1
ATOM 714 N N . TRP A 1 89 ? -16.048 3.958 -15.935 1.00 79.44 89 TRP A N 1
ATOM 715 C CA . TRP A 1 89 ? -16.935 5.109 -15.799 1.00 79.44 89 TRP A CA 1
ATOM 716 C C . TRP A 1 89 ? -17.857 4.909 -14.602 1.00 79.44 89 TRP A C 1
ATOM 718 O O . TRP A 1 89 ? -18.626 3.952 -14.559 1.00 79.44 89 TRP A O 1
ATOM 728 N N . LEU A 1 90 ? -17.787 5.816 -13.629 1.00 74.00 90 LEU A N 1
ATOM 729 C CA . LEU A 1 90 ? -18.636 5.790 -12.444 1.00 74.00 90 LEU A CA 1
ATOM 730 C C . LEU A 1 90 ? -19.111 7.213 -12.137 1.00 74.00 90 LEU A C 1
ATOM 732 O O . LEU A 1 90 ? -18.294 8.120 -12.006 1.00 74.00 90 LEU A O 1
ATOM 736 N N . LEU A 1 91 ? -20.432 7.418 -12.061 1.00 71.50 91 LEU A N 1
ATOM 737 C CA . LEU A 1 91 ? -21.053 8.729 -11.793 1.00 71.50 91 LEU A CA 1
ATOM 738 C C . LEU A 1 91 ? -20.523 9.857 -12.709 1.00 71.50 91 LEU A C 1
ATOM 740 O O . LEU A 1 91 ? -20.164 10.933 -12.238 1.00 71.50 91 LEU A O 1
ATOM 744 N N . ASN A 1 92 ? -20.440 9.602 -14.021 1.00 76.94 92 ASN A N 1
ATOM 745 C CA . ASN A 1 92 ? -19.889 10.524 -15.031 1.00 76.94 92 ASN A CA 1
ATOM 746 C C . ASN A 1 92 ? -18.421 10.942 -14.813 1.00 76.94 92 ASN A C 1
ATOM 748 O O . ASN A 1 92 ? -17.949 11.894 -15.432 1.00 76.94 92 ASN A O 1
ATOM 752 N N . MET A 1 93 ? -17.672 10.217 -13.981 1.00 76.44 93 MET A N 1
ATOM 753 C CA . MET A 1 93 ? -16.233 10.392 -13.815 1.00 76.44 93 MET A CA 1
ATOM 754 C C . MET A 1 93 ? -15.496 9.128 -14.255 1.00 76.44 93 MET A C 1
ATOM 756 O O . MET A 1 93 ? -15.880 8.009 -13.915 1.00 76.44 93 MET A O 1
ATOM 760 N N . LYS A 1 94 ? -14.398 9.303 -14.996 1.00 80.94 94 LYS A N 1
ATOM 761 C CA . LYS A 1 94 ? -13.472 8.210 -15.308 1.00 80.94 94 LYS A CA 1
ATOM 762 C C . LYS A 1 94 ? -12.649 7.899 -14.056 1.00 80.94 94 LYS A C 1
ATOM 764 O O . LYS A 1 94 ? -11.765 8.671 -13.682 1.00 80.94 94 LYS A O 1
ATOM 769 N N . MET A 1 95 ? -12.958 6.791 -13.394 1.00 81.06 95 MET A N 1
ATOM 770 C CA . MET A 1 95 ? -12.251 6.307 -12.213 1.00 81.06 95 MET A CA 1
ATOM 771 C C . MET A 1 95 ? -11.266 5.206 -12.579 1.00 81.06 95 MET A C 1
ATOM 773 O O . MET A 1 95 ? -11.594 4.255 -13.281 1.00 81.06 95 MET A O 1
ATOM 777 N N . ARG A 1 96 ? -10.045 5.315 -12.075 1.00 83.94 96 ARG A N 1
ATOM 778 C CA . ARG A 1 96 ? -9.026 4.275 -12.201 1.00 83.94 96 ARG A CA 1
ATOM 779 C C . A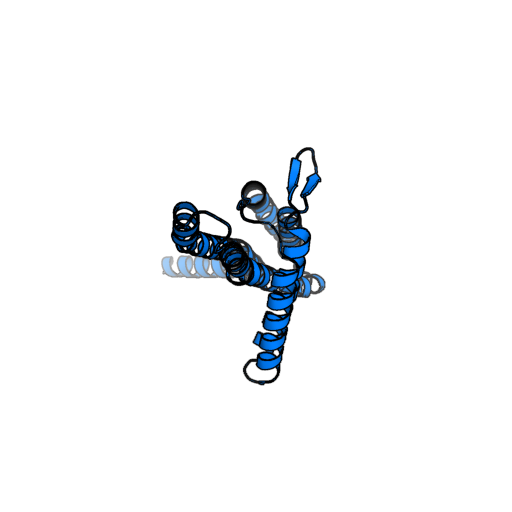RG A 1 96 ? -9.320 3.123 -11.251 1.00 83.94 96 ARG A C 1
ATOM 781 O O . ARG A 1 96 ? -9.811 3.340 -10.139 1.00 83.94 96 ARG A O 1
ATOM 788 N N . SER A 1 97 ? -8.961 1.916 -11.664 1.00 83.19 97 SER A N 1
ATOM 789 C CA . SER A 1 97 ? -9.073 0.694 -10.858 1.00 83.19 97 SER A CA 1
ATOM 790 C C . SER A 1 97 ? -8.467 0.842 -9.453 1.00 83.19 97 SER A C 1
ATOM 792 O O . SER A 1 97 ? -9.083 0.446 -8.464 1.00 83.19 97 SER A O 1
ATOM 794 N N . TRP A 1 98 ? -7.303 1.489 -9.332 1.00 84.44 98 TRP A N 1
AT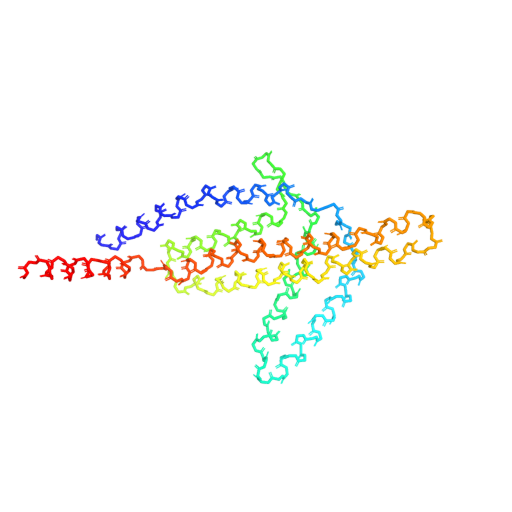OM 795 C CA . TRP A 1 98 ? -6.634 1.685 -8.049 1.00 84.44 98 TRP A CA 1
ATOM 796 C C . TRP A 1 98 ? -7.409 2.590 -7.095 1.00 84.44 98 TRP A C 1
ATOM 798 O O . TRP A 1 98 ? -7.405 2.367 -5.884 1.00 84.44 98 TRP A O 1
ATOM 808 N N . THR A 1 99 ? -8.115 3.586 -7.629 1.00 86.44 99 THR A N 1
ATOM 809 C CA . THR A 1 99 ? -8.955 4.491 -6.843 1.00 86.44 99 THR A CA 1
ATOM 810 C C . THR A 1 99 ? -10.162 3.733 -6.310 1.00 86.44 99 THR A C 1
ATOM 812 O O . THR A 1 99 ? -10.523 3.882 -5.143 1.00 86.44 99 THR A O 1
ATOM 815 N N . LEU A 1 100 ? -10.757 2.864 -7.132 1.00 86.62 100 LEU A N 1
ATOM 816 C CA . LEU A 1 100 ? -11.854 1.990 -6.713 1.00 86.62 100 LEU A CA 1
ATOM 817 C C . LEU A 1 100 ? -11.402 1.027 -5.612 1.00 86.62 100 LEU A C 1
ATOM 819 O O . LEU A 1 100 ? -12.079 0.900 -4.593 1.00 86.62 100 LEU A O 1
ATOM 823 N N . PHE A 1 101 ? -10.225 0.419 -5.765 1.00 86.88 101 PHE A N 1
ATOM 824 C CA . PHE A 1 101 ? -9.656 -0.458 -4.746 1.00 86.88 101 PHE A CA 1
ATOM 825 C C . PHE A 1 101 ? -9.434 0.274 -3.414 1.00 86.88 101 PHE A C 1
ATOM 827 O O . PHE A 1 101 ? -9.847 -0.213 -2.359 1.00 86.88 101 PHE A O 1
ATOM 834 N N . LEU A 1 102 ? -8.862 1.482 -3.455 1.00 88.31 102 LEU A N 1
ATOM 835 C CA . LEU A 1 102 ? -8.685 2.316 -2.265 1.00 88.31 102 LEU A CA 1
ATOM 836 C C . LEU A 1 102 ? -10.036 2.696 -1.633 1.00 88.31 102 LEU A C 1
ATOM 838 O O . LEU A 1 102 ? -10.170 2.683 -0.411 1.00 88.31 102 LEU A O 1
ATOM 842 N N . THR A 1 103 ? -11.053 2.971 -2.454 1.00 89.50 103 THR A N 1
ATOM 843 C CA . THR A 1 103 ? -12.414 3.292 -1.995 1.00 89.50 103 THR A CA 1
ATOM 844 C C . THR A 1 103 ? -13.012 2.134 -1.202 1.00 89.50 103 THR A C 1
ATOM 846 O O . THR A 1 103 ? -13.506 2.335 -0.093 1.00 89.50 103 THR A O 1
ATOM 849 N N . VAL A 1 104 ? -12.926 0.910 -1.733 1.00 90.69 104 VAL A N 1
ATOM 850 C CA . VAL A 1 104 ? -13.410 -0.301 -1.053 1.00 90.69 104 VAL A CA 1
ATOM 851 C C . VAL A 1 104 ? -12.651 -0.521 0.255 1.00 90.69 104 VAL A C 1
ATOM 853 O O . VAL A 1 104 ? -13.262 -0.794 1.289 1.00 90.69 104 VAL A O 1
ATOM 856 N N . LEU A 1 105 ? -11.330 -0.340 0.244 1.00 91.12 105 LEU A N 1
ATOM 857 C CA . LEU A 1 105 ? -10.499 -0.493 1.433 1.00 91.12 105 LEU A CA 1
ATOM 858 C C . LEU A 1 105 ? -10.886 0.508 2.536 1.00 91.12 105 LEU A C 1
ATOM 860 O O . LEU A 1 105 ? -11.037 0.130 3.700 1.00 91.12 105 LEU A O 1
ATOM 864 N N . TYR A 1 106 ? -11.097 1.775 2.178 1.00 91.12 106 TYR A N 1
ATOM 865 C CA . TYR A 1 106 ? -11.564 2.807 3.104 1.00 91.12 106 TYR A CA 1
ATOM 866 C C . TYR A 1 106 ? -12.972 2.529 3.619 1.00 91.12 106 TYR A C 1
ATOM 868 O O . TYR A 1 106 ? -13.215 2.693 4.815 1.00 91.12 106 TYR A O 1
ATOM 876 N N . ALA A 1 107 ? -13.875 2.043 2.768 1.00 90.88 107 ALA A N 1
ATOM 877 C CA . ALA A 1 107 ? -15.216 1.651 3.180 1.00 90.88 107 ALA A CA 1
ATOM 878 C C . ALA A 1 107 ? -15.179 0.531 4.231 1.00 90.88 107 ALA A C 1
ATOM 880 O O . ALA A 1 107 ? -15.839 0.652 5.261 1.00 90.88 107 ALA A O 1
ATOM 881 N N . ILE A 1 108 ? -14.356 -0.508 4.037 1.00 89.69 108 ILE A N 1
ATOM 882 C CA . ILE A 1 108 ? -14.176 -1.595 5.018 1.00 89.69 108 ILE A CA 1
ATOM 883 C C . ILE A 1 108 ? -13.685 -1.040 6.361 1.00 89.69 108 ILE A C 1
ATOM 885 O O . ILE A 1 108 ? -14.225 -1.388 7.414 1.00 89.69 108 ILE A O 1
ATOM 889 N N . MET A 1 109 ? -12.679 -0.161 6.340 1.00 90.19 109 MET A N 1
ATOM 890 C CA . MET A 1 109 ? -12.113 0.413 7.563 1.00 90.19 109 MET A CA 1
ATOM 891 C C . MET A 1 109 ? -13.105 1.333 8.292 1.00 90.19 109 MET A C 1
ATOM 893 O O . MET A 1 109 ? -13.244 1.244 9.513 1.00 90.19 109 MET A O 1
ATOM 897 N N . LEU A 1 110 ? -13.848 2.169 7.565 1.00 89.81 110 LEU A N 1
ATOM 898 C CA . LEU A 1 110 ? -14.906 3.004 8.141 1.00 89.81 110 LEU A CA 1
ATOM 899 C C . LEU A 1 110 ? -16.048 2.163 8.713 1.00 89.81 110 LEU A C 1
ATOM 901 O O . LEU A 1 110 ? -16.534 2.444 9.809 1.00 89.81 110 LEU A O 1
ATOM 905 N N . LEU A 1 111 ? -16.453 1.111 8.004 1.00 89.56 111 LEU A N 1
ATOM 906 C CA . LEU A 1 111 ? -17.519 0.219 8.442 1.00 89.56 111 LEU A CA 1
ATOM 907 C C . LEU A 1 111 ? -17.126 -0.496 9.739 1.00 89.56 111 LEU A C 1
ATOM 909 O O . LEU A 1 111 ? -17.925 -0.521 10.672 1.00 89.56 111 LEU A O 1
ATOM 913 N N . TYR A 1 112 ? -15.879 -0.968 9.857 1.00 88.00 112 TYR A N 1
ATOM 914 C CA . TYR A 1 112 ? -15.358 -1.507 11.118 1.00 88.00 112 TYR A CA 1
ATOM 915 C C . TYR A 1 112 ? -15.322 -0.461 12.243 1.00 88.00 112 TYR A C 1
ATOM 917 O O . TYR A 1 112 ? -15.613 -0.772 13.398 1.00 88.00 112 TYR A O 1
ATOM 925 N N . PHE A 1 113 ? -14.965 0.788 11.937 1.00 86.62 113 PHE A N 1
ATOM 926 C CA . PHE A 1 113 ? -14.911 1.854 12.939 1.00 86.62 113 PHE A CA 1
ATOM 927 C C . PHE A 1 113 ? -16.290 2.154 13.543 1.00 86.62 113 PHE A C 1
ATOM 929 O O . PHE A 1 113 ? -16.431 2.250 14.772 1.00 86.62 113 PHE A O 1
ATOM 936 N N . VAL A 1 114 ? -17.311 2.265 12.688 1.00 86.12 114 VAL A N 1
ATOM 937 C CA . VAL A 1 114 ? -18.702 2.464 13.115 1.00 86.12 114 VAL A CA 1
ATOM 938 C C . VAL A 1 114 ? -19.208 1.220 13.839 1.00 86.12 114 VAL A C 1
ATOM 940 O O . VAL A 1 114 ? -19.722 1.326 14.954 1.00 86.12 114 VAL A O 1
ATOM 943 N N . PHE A 1 115 ? -18.990 0.047 13.250 1.00 84.56 115 PHE A N 1
ATOM 944 C CA . PHE A 1 115 ? -19.465 -1.235 13.745 1.00 84.56 115 PHE A CA 1
ATOM 945 C C . PHE A 1 115 ? -18.294 -2.193 14.011 1.00 84.56 115 PHE A C 1
ATOM 947 O O . PHE A 1 115 ? -17.918 -2.968 13.129 1.00 84.56 115 PHE A O 1
ATOM 954 N N . PRO A 1 116 ? -17.727 -2.209 15.232 1.00 79.12 116 PRO A N 1
ATOM 955 C CA . PRO A 1 116 ? -16.568 -3.037 15.570 1.00 79.12 116 PRO A CA 1
ATOM 956 C C . PRO A 1 116 ? -16.970 -4.507 15.787 1.00 79.12 116 PRO A C 1
ATOM 958 O O . PRO A 1 116 ? -16.783 -5.080 16.863 1.00 79.12 116 PRO A O 1
ATOM 961 N N . TYR A 1 117 ? -17.571 -5.136 14.777 1.00 81.12 117 TYR A N 1
ATOM 962 C CA . TYR A 1 117 ? -17.938 -6.544 14.816 1.00 81.12 117 TYR A CA 1
ATOM 963 C C . TYR A 1 117 ? -16.698 -7.424 14.662 1.00 81.12 117 TYR A C 1
ATOM 965 O O . TYR A 1 117 ? -15.850 -7.201 13.796 1.00 81.12 117 TYR A O 1
ATOM 973 N N . LYS A 1 118 ? -16.632 -8.501 15.455 1.00 78.31 118 LYS A N 1
ATOM 974 C CA . LYS A 1 118 ? -15.534 -9.484 15.398 1.00 78.31 118 LYS A CA 1
ATOM 975 C C . LYS A 1 118 ? -15.328 -10.067 13.991 1.00 78.31 118 LYS A C 1
ATOM 977 O O . LYS A 1 118 ? -14.200 -10.383 13.637 1.00 78.31 118 LYS A O 1
ATOM 982 N N . TRP A 1 119 ? -16.398 -10.149 13.201 1.00 81.56 119 TRP A N 1
ATOM 983 C CA . TRP A 1 119 ? -16.418 -10.694 11.840 1.00 81.56 119 TRP A CA 1
ATOM 984 C C . TRP A 1 119 ? -15.714 -9.806 10.809 1.00 81.56 119 TRP A C 1
ATOM 986 O O . TRP A 1 119 ? -15.213 -10.309 9.813 1.00 81.56 119 TRP A O 1
ATOM 996 N N . LEU A 1 120 ? -15.635 -8.496 11.055 1.00 79.62 120 LEU A N 1
ATOM 997 C CA . LEU A 1 120 ? -14.977 -7.537 10.162 1.00 79.62 120 LEU A CA 1
ATOM 998 C C . LEU A 1 120 ? -13.479 -7.398 10.464 1.00 79.62 120 LEU A C 1
ATOM 1000 O O . LEU A 1 120 ? -12.719 -6.886 9.646 1.00 79.62 120 LEU A O 1
ATOM 1004 N N . ARG A 1 121 ? -13.032 -7.877 11.631 1.00 80.81 121 ARG A N 1
ATOM 1005 C CA . ARG A 1 121 ? -11.631 -7.795 12.061 1.00 80.81 121 ARG A CA 1
ATOM 1006 C C . ARG A 1 121 ? -10.651 -8.491 11.102 1.00 80.81 121 ARG A C 1
ATOM 1008 O O . ARG A 1 121 ? -9.605 -7.901 10.853 1.00 80.81 121 ARG A O 1
ATOM 1015 N N . PRO A 1 122 ? -10.943 -9.680 10.533 1.00 83.88 122 PRO A N 1
ATOM 1016 C CA . PRO A 1 122 ? -10.069 -10.304 9.540 1.00 83.88 122 PRO A CA 1
ATOM 1017 C C . PRO A 1 122 ? -9.889 -9.451 8.279 1.00 83.88 122 PRO A C 1
ATOM 1019 O O . PRO A 1 122 ? -8.797 -9.420 7.722 1.00 83.88 122 PRO A O 1
ATOM 1022 N N . LEU A 1 123 ? -10.916 -8.700 7.861 1.00 85.88 123 LEU A N 1
ATOM 1023 C CA . LEU A 1 123 ? -10.837 -7.837 6.676 1.00 85.88 123 LEU A CA 1
ATOM 1024 C C . LEU A 1 123 ? -9.875 -6.663 6.873 1.00 85.88 123 LEU A C 1
ATOM 1026 O O . LEU A 1 123 ? -9.292 -6.181 5.908 1.00 85.88 123 LEU A O 1
ATOM 1030 N N . LEU A 1 124 ? -9.636 -6.234 8.115 1.00 85.50 124 LEU A N 1
ATOM 1031 C CA . LEU A 1 124 ? -8.650 -5.192 8.399 1.00 85.50 124 LEU A CA 1
ATOM 1032 C C . LEU A 1 124 ? -7.220 -5.618 8.052 1.00 85.50 124 LEU A C 1
ATOM 1034 O O . LEU A 1 124 ? -6.385 -4.749 7.829 1.00 85.50 124 LEU A O 1
ATOM 1038 N N . PHE A 1 125 ? -6.931 -6.922 7.960 1.00 86.56 125 PHE A N 1
ATOM 1039 C CA . PHE A 1 125 ? -5.629 -7.416 7.502 1.00 86.56 125 PHE A CA 1
ATOM 1040 C C . PHE A 1 125 ? -5.336 -7.035 6.042 1.00 86.56 125 PHE A C 1
ATOM 1042 O O . PHE A 1 125 ? -4.174 -6.888 5.664 1.00 86.56 125 PHE A O 1
ATOM 1049 N N . LEU A 1 126 ? -6.370 -6.781 5.232 1.00 87.94 126 LEU A N 1
ATOM 1050 C CA . LEU A 1 126 ? -6.204 -6.290 3.863 1.00 87.94 126 LEU A CA 1
ATOM 1051 C C . LEU A 1 126 ? -5.534 -4.913 3.826 1.00 87.94 126 LEU A C 1
ATOM 1053 O O . LEU A 1 126 ? -4.874 -4.597 2.845 1.00 87.94 126 LEU A O 1
ATOM 1057 N N . ALA A 1 127 ? -5.656 -4.101 4.880 1.00 89.50 127 ALA A N 1
ATOM 1058 C CA . ALA A 1 127 ? -5.061 -2.769 4.934 1.00 89.50 127 ALA A CA 1
ATOM 1059 C C . ALA A 1 127 ? -3.520 -2.790 4.928 1.00 89.50 127 ALA A C 1
ATOM 1061 O O . ALA A 1 127 ? -2.937 -2.223 4.001 1.00 89.50 127 ALA A O 1
ATOM 1062 N N . PRO A 1 128 ? -2.829 -3.451 5.881 1.00 89.56 128 PRO A N 1
ATOM 1063 C CA . PRO A 1 128 ? -1.373 -3.541 5.846 1.00 89.56 128 PRO A CA 1
ATOM 1064 C C . PRO A 1 128 ? -0.866 -4.321 4.627 1.00 89.56 128 PRO A C 1
ATOM 1066 O O . PRO A 1 128 ? 0.162 -3.944 4.073 1.00 89.56 128 PRO A O 1
ATOM 1069 N N . VAL A 1 129 ? -1.587 -5.351 4.163 1.00 90.88 129 VAL A N 1
ATOM 1070 C CA . VAL A 1 129 ? -1.214 -6.090 2.941 1.00 90.88 129 VAL A CA 1
ATOM 1071 C C . VAL A 1 129 ? -1.321 -5.206 1.705 1.00 90.88 129 VAL A C 1
ATOM 1073 O O . VAL A 1 129 ? -0.404 -5.187 0.893 1.00 90.88 129 VAL A O 1
ATOM 1076 N N . SER A 1 130 ? -2.396 -4.431 1.568 1.00 90.75 130 SER A N 1
ATOM 1077 C CA . SER A 1 130 ? -2.558 -3.455 0.487 1.00 90.75 130 SER A CA 1
ATOM 1078 C C . SER A 1 130 ? -1.439 -2.418 0.524 1.00 90.75 130 SER A C 1
ATOM 1080 O O . SER A 1 130 ? -0.793 -2.176 -0.490 1.00 90.75 130 SER A O 1
ATOM 1082 N N . ALA A 1 131 ? -1.158 -1.844 1.697 1.00 90.56 131 ALA A N 1
ATOM 1083 C CA . ALA A 1 131 ? -0.077 -0.877 1.873 1.00 90.56 131 ALA A CA 1
ATOM 1084 C C . ALA A 1 131 ? 1.283 -1.463 1.446 1.00 90.56 131 ALA A C 1
ATOM 1086 O O . ALA A 1 131 ? 2.021 -0.835 0.687 1.00 90.56 131 ALA A O 1
ATOM 1087 N N . GLY A 1 132 ? 1.584 -2.695 1.867 1.00 90.88 132 GLY A N 1
ATOM 1088 C CA . GLY A 1 132 ? 2.790 -3.409 1.451 1.00 90.88 132 GLY A CA 1
ATOM 1089 C C . GLY A 1 132 ? 2.806 -3.747 -0.042 1.00 90.88 132 GLY A C 1
ATOM 1090 O O . GLY A 1 132 ? 3.841 -3.608 -0.680 1.00 90.88 132 GLY A O 1
ATOM 1091 N N . SER A 1 133 ? 1.665 -4.103 -0.630 1.00 90.94 133 SER A N 1
ATOM 1092 C CA . SER A 1 133 ? 1.532 -4.376 -2.070 1.00 90.94 133 SER A CA 1
ATOM 1093 C C . SER A 1 133 ? 1.842 -3.138 -2.909 1.00 90.94 133 SER A C 1
ATOM 1095 O O . SER A 1 133 ? 2.581 -3.223 -3.886 1.00 90.94 133 SER A O 1
ATOM 1097 N N . TRP A 1 134 ? 1.345 -1.971 -2.489 1.00 89.62 134 TRP A N 1
ATOM 1098 C CA . TRP A 1 134 ? 1.683 -0.684 -3.097 1.00 89.62 134 TRP A CA 1
ATOM 1099 C C . TRP A 1 134 ? 3.166 -0.348 -2.954 1.00 89.62 134 TRP A C 1
ATOM 1101 O O . TRP A 1 134 ? 3.771 0.152 -3.899 1.00 89.62 134 TRP A O 1
ATOM 1111 N N . ALA A 1 135 ? 3.774 -0.655 -1.807 1.00 90.06 135 ALA A N 1
ATOM 1112 C CA . ALA A 1 135 ? 5.208 -0.464 -1.618 1.00 90.06 135 ALA A CA 1
ATOM 1113 C C . ALA A 1 135 ? 6.038 -1.371 -2.536 1.00 90.06 135 ALA A C 1
ATOM 1115 O O . ALA A 1 135 ? 6.987 -0.905 -3.158 1.00 90.06 135 ALA A O 1
ATOM 1116 N N . VAL A 1 136 ? 5.658 -2.642 -2.678 1.00 90.50 136 VAL A N 1
ATOM 1117 C CA . VAL A 1 136 ? 6.299 -3.591 -3.603 1.00 90.50 136 VAL A CA 1
ATOM 1118 C C . VAL A 1 136 ? 6.132 -3.134 -5.058 1.00 90.50 136 VAL A C 1
ATOM 1120 O O . VAL A 1 136 ? 7.082 -3.197 -5.838 1.00 90.50 136 VAL A O 1
ATOM 1123 N N . TYR A 1 137 ? 4.958 -2.611 -5.414 1.00 88.50 137 TYR A N 1
ATOM 1124 C CA . TYR A 1 137 ? 4.669 -2.074 -6.742 1.00 88.50 137 TYR A CA 1
ATOM 1125 C C . TYR A 1 137 ? 5.546 -0.859 -7.095 1.00 88.50 137 TYR A C 1
ATOM 1127 O O . TYR A 1 137 ? 6.202 -0.835 -8.141 1.00 88.50 137 TYR A O 1
ATOM 1135 N N . TRP A 1 138 ? 5.591 0.147 -6.218 1.00 87.06 138 TRP A N 1
ATOM 1136 C CA . TRP A 1 138 ? 6.318 1.393 -6.470 1.00 87.06 138 TRP A CA 1
ATOM 1137 C C . TRP A 1 138 ? 7.827 1.266 -6.264 1.00 87.06 138 TRP A C 1
ATOM 1139 O O . TRP A 1 138 ? 8.570 1.778 -7.088 1.00 87.06 138 TRP A O 1
ATOM 1149 N N . LEU A 1 139 ? 8.306 0.598 -5.209 1.00 88.69 139 LEU A N 1
ATOM 1150 C CA . LEU A 1 139 ? 9.751 0.464 -4.948 1.00 88.69 139 LEU A CA 1
ATOM 1151 C C . LEU A 1 139 ? 10.404 -0.678 -5.722 1.00 88.69 139 LEU A C 1
ATOM 1153 O O . LEU A 1 139 ? 11.609 -0.642 -5.948 1.00 88.69 139 LEU A O 1
ATOM 1157 N N . GLY A 1 140 ? 9.636 -1.709 -6.068 1.00 85.75 140 GLY A N 1
ATOM 1158 C CA . GLY A 1 140 ? 10.149 -2.898 -6.736 1.00 85.75 140 GLY A CA 1
ATOM 1159 C C . GLY A 1 140 ? 9.874 -2.863 -8.231 1.00 85.75 140 GLY A C 1
ATOM 1160 O O . GLY A 1 140 ? 10.779 -2.642 -9.033 1.00 85.75 140 GLY A O 1
ATOM 1161 N N . TYR A 1 141 ? 8.613 -3.086 -8.602 1.00 86.81 141 TYR A N 1
ATOM 1162 C CA . TYR A 1 141 ? 8.241 -3.318 -9.997 1.00 86.81 141 TYR A CA 1
ATOM 1163 C C . TYR A 1 141 ? 8.478 -2.093 -10.890 1.00 86.81 141 TYR A C 1
ATOM 1165 O O . TYR A 1 141 ? 9.122 -2.203 -11.929 1.00 86.81 141 TYR A O 1
ATOM 1173 N N . THR A 1 142 ? 7.993 -0.921 -10.478 1.00 84.75 142 THR A N 1
ATOM 1174 C CA . THR A 1 142 ? 8.035 0.308 -11.291 1.00 84.75 142 THR A CA 1
ATOM 1175 C C . THR A 1 142 ? 9.460 0.715 -11.705 1.00 84.75 142 THR A C 1
ATOM 1177 O O . THR A 1 142 ? 9.703 0.857 -12.906 1.00 84.75 142 THR A O 1
ATOM 1180 N N . PRO A 1 143 ? 10.437 0.859 -10.787 1.00 85.56 143 PRO A N 1
ATOM 1181 C CA . PRO A 1 143 ? 11.806 1.211 -11.162 1.00 85.56 143 PRO A CA 1
ATOM 1182 C C . PRO A 1 143 ? 12.495 0.117 -11.979 1.00 85.56 143 PRO A C 1
ATOM 1184 O O . PRO A 1 143 ? 13.263 0.431 -12.890 1.00 85.56 143 PRO A O 1
ATOM 1187 N N . MET A 1 144 ? 12.207 -1.161 -11.703 1.00 85.38 144 MET A N 1
ATOM 1188 C CA . MET A 1 144 ? 12.739 -2.274 -12.490 1.00 85.38 144 MET A CA 1
ATOM 1189 C C . MET A 1 144 ? 12.217 -2.232 -13.932 1.00 85.38 144 MET A C 1
ATOM 1191 O O . MET A 1 144 ? 13.006 -2.357 -14.866 1.00 85.38 144 MET A O 1
ATOM 1195 N N . ASN A 1 145 ? 10.917 -1.979 -14.118 1.00 86.19 145 ASN A N 1
ATOM 1196 C CA . ASN A 1 145 ? 10.291 -1.835 -15.432 1.00 86.19 145 ASN A CA 1
ATOM 1197 C C . ASN A 1 145 ? 10.913 -0.677 -16.224 1.00 86.19 145 ASN A C 1
ATOM 1199 O O . ASN A 1 145 ? 11.323 -0.860 -17.369 1.00 86.19 145 ASN A O 1
ATOM 1203 N N . VAL A 1 146 ? 11.062 0.496 -15.596 1.00 84.62 146 VAL A N 1
ATOM 1204 C CA . VAL A 1 146 ? 11.673 1.670 -16.240 1.00 84.62 146 VAL A CA 1
ATOM 1205 C C . VAL A 1 146 ? 13.128 1.392 -16.615 1.00 84.62 146 VAL A C 1
ATOM 1207 O O . VAL A 1 146 ? 13.521 1.630 -17.755 1.00 84.62 146 VAL A O 1
ATOM 1210 N N . THR A 1 147 ? 13.919 0.821 -15.708 1.00 86.88 147 THR A N 1
ATOM 1211 C CA . THR A 1 147 ? 15.339 0.540 -15.963 1.00 86.88 147 THR A CA 1
ATOM 1212 C C . THR A 1 147 ? 15.520 -0.460 -17.100 1.00 86.88 147 THR A C 1
ATOM 1214 O O . THR A 1 147 ? 16.279 -0.195 -18.029 1.00 86.88 147 THR A O 1
ATOM 1217 N N . MET A 1 148 ? 14.786 -1.575 -17.084 1.00 84.31 148 MET A N 1
ATOM 1218 C CA . MET A 1 148 ? 14.841 -2.567 -18.161 1.00 84.31 148 MET A CA 1
ATOM 1219 C C . MET A 1 148 ? 14.370 -1.983 -19.492 1.00 84.31 148 MET A C 1
ATOM 1221 O O . MET A 1 148 ? 15.010 -2.202 -20.514 1.00 84.31 148 MET A O 1
ATOM 1225 N N . SER A 1 149 ? 13.314 -1.162 -19.482 1.00 83.00 149 SER A N 1
ATOM 1226 C CA . SER A 1 149 ? 12.835 -0.505 -20.700 1.00 83.00 149 SER A CA 1
ATOM 1227 C C . SER A 1 149 ? 13.872 0.428 -21.328 1.00 83.00 149 SER A C 1
ATOM 1229 O O . SER A 1 149 ? 13.956 0.493 -22.549 1.00 83.00 149 SER A O 1
ATOM 1231 N N . ILE A 1 150 ? 14.698 1.099 -20.520 1.00 83.38 150 ILE A N 1
ATOM 1232 C CA . ILE A 1 150 ? 15.801 1.928 -21.018 1.00 83.38 150 ILE A CA 1
ATOM 1233 C C . ILE A 1 150 ? 16.928 1.044 -21.560 1.00 83.38 150 ILE A C 1
ATOM 1235 O O . ILE A 1 150 ? 17.458 1.321 -22.634 1.00 83.38 150 ILE A O 1
ATOM 1239 N N . LEU A 1 151 ? 17.281 -0.031 -20.848 1.00 84.69 151 LEU A N 1
ATOM 1240 C CA . LEU A 1 151 ? 18.353 -0.945 -21.250 1.00 84.69 151 LEU A CA 1
ATOM 1241 C C . LEU A 1 151 ? 18.051 -1.681 -22.560 1.00 84.69 151 LEU A C 1
ATOM 1243 O O . LEU A 1 151 ? 18.951 -1.824 -23.382 1.00 84.69 151 LEU A O 1
ATOM 1247 N N . GLU A 1 152 ? 16.805 -2.103 -22.782 1.00 83.50 152 GLU A N 1
ATOM 1248 C CA . GLU A 1 152 ? 16.373 -2.771 -24.022 1.00 83.50 152 GLU A CA 1
ATOM 1249 C C . GLU A 1 152 ? 16.537 -1.888 -25.265 1.00 83.50 152 GLU A C 1
ATOM 1251 O O . GLU A 1 152 ? 16.750 -2.381 -26.367 1.00 83.50 152 GLU A O 1
ATOM 1256 N N . VAL A 1 153 ? 16.449 -0.572 -25.089 1.00 81.88 153 VAL A N 1
ATOM 1257 C CA . VAL A 1 153 ? 16.480 0.408 -26.180 1.00 81.88 153 VAL A CA 1
ATOM 1258 C C . VAL A 1 153 ? 17.918 0.867 -26.486 1.00 81.88 153 VAL A C 1
ATOM 1260 O O . VAL A 1 153 ? 18.175 1.571 -27.471 1.00 81.88 153 VAL A O 1
ATOM 1263 N N . LYS A 1 154 ? 18.899 0.429 -25.688 1.00 79.31 154 LYS A N 1
ATOM 1264 C CA . LYS A 1 154 ? 20.319 0.729 -25.886 1.00 79.31 154 LYS A CA 1
ATOM 1265 C C . LYS A 1 154 ? 20.790 0.266 -27.272 1.00 79.31 154 LYS A C 1
ATOM 1267 O O . LYS A 1 154 ? 20.666 -0.901 -27.621 1.00 79.31 154 LYS A O 1
ATOM 1272 N N . GLY A 1 155 ? 21.361 1.186 -28.050 1.00 76.69 155 GLY A N 1
ATOM 1273 C CA . GLY A 1 155 ? 21.856 0.916 -29.408 1.00 76.69 155 GLY A CA 1
ATOM 1274 C C . GLY A 1 155 ? 20.813 1.060 -30.523 1.00 76.69 155 GLY A C 1
ATOM 1275 O O . GLY A 1 155 ? 21.178 0.985 -31.691 1.00 76.69 155 GLY A O 1
ATOM 1276 N N . THR A 1 156 ? 19.539 1.310 -30.192 1.00 80.38 156 THR A N 1
ATOM 1277 C CA . THR A 1 156 ? 18.482 1.604 -31.187 1.00 80.38 156 THR A CA 1
ATOM 1278 C C . THR A 1 156 ? 18.145 3.093 -31.290 1.00 80.38 156 THR A C 1
ATOM 1280 O O . THR A 1 156 ? 17.655 3.552 -32.319 1.00 80.38 156 THR A O 1
ATOM 1283 N N . ILE A 1 157 ? 18.429 3.866 -30.238 1.00 81.75 157 ILE A N 1
ATOM 1284 C CA . ILE A 1 157 ? 18.215 5.315 -30.178 1.00 81.75 157 ILE A CA 1
ATOM 1285 C C . ILE A 1 157 ? 19.569 6.031 -30.144 1.00 81.75 157 ILE A C 1
ATOM 1287 O O . ILE A 1 157 ? 20.547 5.493 -29.634 1.00 81.75 157 ILE A O 1
ATOM 1291 N N . ALA A 1 158 ? 19.602 7.261 -30.661 1.00 85.75 158 ALA A N 1
ATOM 1292 C CA . ALA A 1 158 ? 20.751 8.153 -30.566 1.00 85.75 158 ALA A CA 1
ATOM 1293 C C . ALA A 1 158 ? 21.243 8.346 -29.113 1.00 85.75 158 ALA A C 1
ATOM 1295 O O . ALA A 1 158 ? 20.449 8.481 -28.171 1.00 85.75 158 ALA A O 1
ATOM 1296 N N . ASP A 1 159 ? 22.566 8.387 -28.943 1.00 83.69 159 ASP A N 1
ATOM 1297 C CA . ASP A 1 159 ? 23.236 8.416 -27.635 1.00 83.69 159 ASP A CA 1
ATOM 1298 C C . ASP A 1 159 ? 22.859 9.643 -26.782 1.00 83.69 159 ASP A C 1
ATOM 1300 O O . ASP A 1 159 ? 22.835 9.584 -25.548 1.00 83.69 159 ASP A O 1
ATOM 1304 N N . ASP A 1 160 ? 22.490 10.755 -27.420 1.00 85.00 160 ASP A N 1
ATOM 1305 C CA . ASP A 1 160 ? 22.032 11.986 -26.769 1.00 85.00 160 ASP A CA 1
ATOM 1306 C C . ASP A 1 160 ? 20.675 11.808 -26.063 1.00 85.00 160 ASP A C 1
ATOM 1308 O O . ASP A 1 160 ? 20.442 12.341 -24.978 1.00 85.00 160 ASP A O 1
ATOM 1312 N N . LYS A 1 161 ? 19.767 11.028 -26.651 1.00 81.75 161 LYS A N 1
ATOM 1313 C CA . LYS A 1 161 ? 18.465 10.698 -26.061 1.00 81.75 161 LYS A CA 1
ATOM 1314 C C . LYS A 1 161 ? 18.594 9.592 -25.019 1.00 81.75 161 LYS A C 1
ATOM 1316 O O . LYS A 1 161 ? 17.919 9.652 -23.993 1.00 81.75 161 LYS A O 1
ATOM 1321 N N . TYR A 1 162 ? 19.480 8.623 -25.244 1.00 83.62 162 TYR A N 1
ATOM 1322 C CA . TYR A 1 162 ? 19.757 7.552 -24.285 1.00 83.62 162 TYR A CA 1
ATOM 1323 C C . TYR A 1 162 ? 20.391 8.087 -22.990 1.00 83.62 162 TYR A C 1
ATOM 1325 O O . TYR A 1 162 ? 19.931 7.773 -21.893 1.00 83.62 162 TYR A O 1
ATOM 1333 N N . SER A 1 163 ? 21.386 8.971 -23.101 1.00 83.75 163 SER A N 1
ATOM 1334 C CA . SER A 1 163 ? 22.006 9.634 -21.943 1.00 83.75 163 SER A CA 1
ATOM 1335 C C . SER A 1 163 ? 21.012 10.494 -21.155 1.00 83.75 163 SER A C 1
ATOM 1337 O O . SER A 1 163 ? 21.005 10.441 -19.925 1.00 83.75 163 SER A O 1
ATOM 1339 N N . LYS A 1 164 ? 20.102 11.207 -21.835 1.00 85.06 164 LYS A N 1
ATOM 1340 C CA . LYS A 1 164 ? 18.988 11.924 -21.186 1.00 85.06 164 LYS A CA 1
ATOM 1341 C C . LYS A 1 164 ? 18.028 10.986 -20.451 1.00 85.06 164 LYS A C 1
ATOM 1343 O O . LYS A 1 164 ? 17.601 11.315 -19.349 1.00 85.06 164 LYS A O 1
ATOM 1348 N N . ALA A 1 165 ? 17.702 9.825 -21.020 1.00 81.50 165 ALA A N 1
ATOM 1349 C CA . ALA A 1 165 ? 16.839 8.841 -20.363 1.00 81.50 165 ALA A CA 1
ATOM 1350 C C . ALA A 1 165 ? 17.483 8.270 -19.089 1.00 81.50 165 ALA A C 1
ATOM 1352 O O . ALA A 1 165 ? 16.817 8.157 -18.062 1.00 81.50 165 ALA A O 1
ATOM 1353 N N . ILE A 1 166 ? 18.789 7.984 -19.125 1.00 85.12 166 ILE A N 1
ATOM 1354 C CA . ILE A 1 166 ? 19.541 7.556 -17.937 1.00 85.12 166 ILE A CA 1
ATOM 1355 C C . ILE A 1 166 ? 19.580 8.662 -16.882 1.00 85.12 166 ILE A C 1
ATOM 1357 O O . ILE A 1 166 ? 19.392 8.381 -15.702 1.00 85.12 166 ILE A O 1
ATOM 1361 N N . ALA A 1 167 ? 19.791 9.915 -17.289 1.00 88.06 167 ALA A N 1
ATOM 1362 C CA . ALA A 1 167 ? 19.843 11.045 -16.363 1.00 88.06 167 ALA A CA 1
ATOM 1363 C C . ALA A 1 167 ? 18.519 11.272 -15.609 1.00 88.06 167 ALA A C 1
ATOM 1365 O O . ALA A 1 167 ? 18.540 11.812 -14.509 1.00 88.06 167 ALA A O 1
ATOM 1366 N N . LEU A 1 168 ? 17.386 10.825 -16.164 1.00 84.94 168 LEU A N 1
ATOM 1367 C CA . LEU A 1 168 ? 16.068 10.897 -15.524 1.00 84.94 168 LEU A CA 1
ATOM 1368 C C . LEU A 1 168 ? 15.799 9.753 -14.534 1.00 84.94 168 LEU A C 1
ATOM 1370 O O . LEU A 1 168 ? 14.861 9.855 -13.743 1.00 84.94 168 LEU A O 1
ATOM 1374 N N . LEU A 1 169 ? 16.589 8.669 -14.545 1.00 84.94 169 LEU A N 1
ATOM 1375 C CA . LEU A 1 169 ? 16.378 7.531 -13.642 1.00 84.94 169 LEU A CA 1
ATOM 1376 C C . LEU A 1 169 ? 16.341 7.965 -12.168 1.00 84.94 169 LEU A C 1
ATOM 1378 O O . LEU A 1 169 ? 15.350 7.644 -11.514 1.00 84.94 169 LEU A O 1
ATOM 1382 N N . PRO A 1 170 ? 17.321 8.717 -11.626 1.00 87.44 170 PRO A N 1
ATOM 1383 C CA . PRO A 1 170 ? 17.300 9.126 -10.221 1.00 87.44 170 PRO A CA 1
ATOM 1384 C C . PRO A 1 170 ? 15.991 9.810 -9.807 1.00 87.44 170 PRO A C 1
ATOM 1386 O O . PRO A 1 170 ? 15.417 9.456 -8.777 1.00 87.44 170 PRO A O 1
ATOM 1389 N N . ASP A 1 171 ? 15.461 10.705 -10.643 1.00 85.75 171 ASP A N 1
ATOM 1390 C CA . ASP A 1 171 ? 14.200 11.406 -10.380 1.00 85.75 171 ASP A CA 1
ATOM 1391 C C . ASP A 1 171 ? 12.999 10.452 -10.375 1.00 85.75 171 ASP A C 1
ATOM 1393 O O . ASP A 1 171 ? 12.092 10.583 -9.545 1.00 85.75 171 ASP A O 1
ATOM 1397 N N . VAL A 1 172 ? 13.000 9.442 -11.251 1.00 83.38 172 VAL A N 1
ATOM 1398 C CA . VAL A 1 172 ? 11.983 8.380 -11.253 1.00 83.38 172 VAL A CA 1
ATOM 1399 C C . VAL A 1 172 ? 12.042 7.578 -9.953 1.00 83.38 172 VAL A C 1
ATOM 1401 O O . VAL A 1 172 ? 10.998 7.347 -9.340 1.00 83.38 172 VAL A O 1
ATOM 1404 N N . TYR A 1 173 ? 13.234 7.197 -9.486 1.00 86.00 173 TYR A N 1
ATOM 1405 C CA . TYR A 1 173 ? 13.399 6.481 -8.216 1.00 86.00 173 TYR A CA 1
ATOM 1406 C C . TYR A 1 173 ? 12.915 7.319 -7.028 1.00 86.00 173 TYR A C 1
ATOM 1408 O O . TYR A 1 173 ? 12.166 6.813 -6.191 1.00 86.00 173 TYR A O 1
ATOM 1416 N N . VAL A 1 174 ? 13.267 8.607 -6.972 1.00 86.81 174 VAL A N 1
ATOM 1417 C CA . VAL A 1 174 ? 12.784 9.525 -5.926 1.00 86.81 174 VAL A CA 1
ATOM 1418 C C . VAL A 1 174 ? 11.260 9.628 -5.963 1.00 86.81 174 VAL A C 1
ATOM 1420 O O . VAL A 1 174 ? 10.612 9.522 -4.922 1.00 86.81 174 VAL A O 1
ATOM 1423 N N . THR A 1 175 ? 10.672 9.754 -7.152 1.00 85.56 175 THR A N 1
ATOM 1424 C CA . THR A 1 175 ? 9.213 9.802 -7.333 1.00 85.56 175 THR A CA 1
ATOM 1425 C C . THR A 1 175 ? 8.536 8.503 -6.883 1.00 85.56 175 THR A C 1
ATOM 1427 O O . THR A 1 175 ? 7.460 8.528 -6.284 1.00 85.56 175 THR A 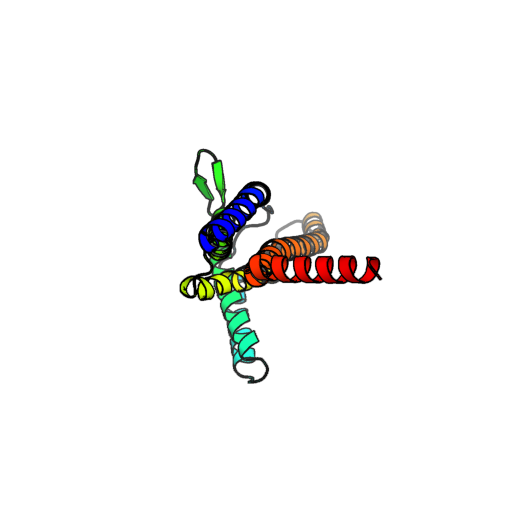O 1
ATOM 1430 N N . CYS A 1 176 ? 9.167 7.352 -7.116 1.00 85.75 176 CYS A N 1
ATOM 1431 C CA . CYS A 1 176 ? 8.675 6.057 -6.647 1.00 85.75 176 CYS A CA 1
ATOM 1432 C C . CYS A 1 176 ? 8.722 5.949 -5.114 1.00 85.75 176 CYS A C 1
ATOM 1434 O O . CYS A 1 176 ? 7.769 5.469 -4.494 1.00 85.75 176 CYS A O 1
ATOM 1436 N N . VAL A 1 177 ? 9.794 6.436 -4.483 1.00 87.06 177 VAL A N 1
ATOM 1437 C CA . VAL A 1 177 ? 9.932 6.461 -3.018 1.00 87.06 177 VAL A CA 1
ATOM 1438 C C . VAL A 1 177 ? 8.893 7.384 -2.384 1.00 87.06 177 VAL A C 1
ATOM 1440 O O . VAL A 1 177 ? 8.203 6.974 -1.450 1.00 87.06 177 VAL A O 1
ATOM 1443 N N . THR A 1 178 ? 8.727 8.603 -2.901 1.00 86.00 178 THR A N 1
ATOM 1444 C CA . THR A 1 178 ? 7.728 9.551 -2.383 1.00 86.00 178 THR A CA 1
ATOM 1445 C C . THR A 1 178 ? 6.313 9.011 -2.552 1.00 86.00 178 THR A C 1
ATOM 1447 O O . THR A 1 178 ? 5.538 9.035 -1.596 1.00 86.00 178 THR A O 1
ATOM 1450 N N . SER A 1 179 ? 5.999 8.426 -3.711 1.00 84.12 179 SER A N 1
ATOM 1451 C CA . SER A 1 179 ? 4.711 7.766 -3.954 1.00 84.12 179 SER A CA 1
ATOM 1452 C C . SER A 1 179 ? 4.475 6.641 -2.950 1.00 84.12 179 SER A C 1
ATOM 1454 O O . SER A 1 179 ? 3.425 6.591 -2.314 1.00 84.12 179 SER A O 1
ATOM 1456 N N . THR A 1 180 ? 5.470 5.785 -2.719 1.00 87.19 180 THR A N 1
ATOM 1457 C CA . THR A 1 180 ? 5.373 4.703 -1.730 1.00 87.19 180 THR A CA 1
ATOM 1458 C C . THR A 1 180 ? 5.049 5.225 -0.338 1.00 87.19 180 THR A C 1
ATOM 1460 O O . THR A 1 180 ? 4.148 4.708 0.320 1.00 87.19 180 THR A O 1
ATOM 1463 N N . LEU A 1 181 ? 5.756 6.263 0.111 1.00 87.44 181 LEU A N 1
ATOM 1464 C CA . LEU A 1 181 ? 5.526 6.865 1.421 1.00 87.44 181 LEU A CA 1
ATOM 1465 C C . LEU A 1 181 ? 4.111 7.431 1.535 1.00 87.44 181 LEU A C 1
ATOM 1467 O O . LEU A 1 181 ? 3.450 7.188 2.541 1.00 87.44 181 LEU A O 1
ATOM 1471 N N . LEU A 1 182 ? 3.614 8.115 0.504 1.00 85.69 182 LEU A N 1
ATOM 1472 C CA . LEU A 1 182 ? 2.245 8.635 0.485 1.00 85.69 182 LEU A CA 1
ATOM 1473 C C . LEU A 1 182 ? 1.210 7.504 0.587 1.00 85.69 182 LEU A C 1
ATOM 1475 O O . LEU A 1 182 ? 0.315 7.572 1.432 1.00 85.69 182 LEU A O 1
ATOM 1479 N N . TRP A 1 183 ? 1.370 6.431 -0.197 1.00 84.50 183 TRP A N 1
ATOM 1480 C CA . TRP A 1 183 ? 0.482 5.261 -0.166 1.00 84.50 183 TRP A CA 1
ATOM 1481 C C . TRP A 1 183 ? 0.524 4.520 1.178 1.00 84.50 183 TRP A C 1
ATOM 1483 O O . TRP A 1 183 ? -0.518 4.111 1.698 1.00 84.50 183 TRP A O 1
ATOM 1493 N N . LEU A 1 184 ? 1.706 4.379 1.780 1.00 88.69 184 LEU A N 1
ATOM 1494 C CA . LEU A 1 184 ? 1.861 3.777 3.103 1.00 88.69 184 LEU A CA 1
ATOM 1495 C C . LEU A 1 184 ? 1.207 4.638 4.183 1.00 88.69 184 LEU A C 1
ATOM 1497 O O . LEU A 1 184 ? 0.409 4.127 4.967 1.00 88.69 184 LEU A O 1
ATOM 1501 N N . VAL A 1 185 ? 1.507 5.938 4.215 1.00 87.94 185 VAL A N 1
ATOM 1502 C CA . VAL A 1 185 ? 0.984 6.866 5.225 1.00 87.94 185 VAL A CA 1
ATOM 1503 C C . VAL A 1 185 ? -0.538 6.933 5.144 1.00 87.94 185 VAL A C 1
ATOM 1505 O O . VAL A 1 185 ? -1.199 6.752 6.165 1.00 87.94 185 VAL A O 1
ATOM 1508 N N . GLN A 1 186 ? -1.119 7.104 3.954 1.00 86.81 186 GLN A N 1
ATOM 1509 C CA . GLN A 1 186 ? -2.573 7.245 3.821 1.00 86.81 186 GLN A CA 1
ATOM 1510 C C . GLN A 1 186 ? -3.339 5.986 4.270 1.00 86.81 186 GLN A C 1
ATOM 1512 O O . GLN A 1 186 ? -4.412 6.099 4.860 1.00 86.81 186 GLN A O 1
ATOM 1517 N N . ILE A 1 187 ? -2.807 4.782 4.016 1.00 87.38 187 ILE A N 1
ATOM 1518 C CA . ILE A 1 187 ? -3.472 3.521 4.383 1.00 87.38 187 ILE A CA 1
ATOM 1519 C C . ILE A 1 187 ? -3.215 3.185 5.856 1.00 87.38 187 ILE A C 1
ATOM 1521 O O . ILE A 1 187 ? -4.151 2.854 6.587 1.00 87.38 187 ILE A O 1
ATOM 1525 N N . LEU A 1 188 ? -1.964 3.283 6.316 1.00 89.12 188 LEU A N 1
ATOM 1526 C CA . LEU A 1 188 ? -1.581 2.875 7.667 1.00 89.12 188 LEU A CA 1
ATOM 1527 C C . LEU A 1 188 ? -2.072 3.848 8.736 1.00 89.12 188 LEU A C 1
ATOM 1529 O O . LEU A 1 188 ? -2.477 3.395 9.804 1.00 89.12 188 LEU A O 1
ATOM 1533 N N . VAL A 1 189 ? -2.094 5.158 8.473 1.00 88.06 189 VAL A N 1
ATOM 1534 C CA . VAL A 1 189 ? -2.636 6.134 9.435 1.00 88.06 189 VAL A CA 1
ATOM 1535 C C . VAL A 1 189 ? -4.119 5.869 9.677 1.00 88.06 189 VAL A C 1
ATOM 1537 O O . VAL A 1 189 ? -4.548 5.819 10.832 1.00 88.06 189 VAL A O 1
ATOM 1540 N N . LEU A 1 190 ? -4.893 5.627 8.613 1.00 86.62 190 LEU A N 1
ATOM 1541 C CA . LEU A 1 190 ? -6.306 5.273 8.740 1.00 86.62 190 LEU A CA 1
ATOM 1542 C C . LEU A 1 190 ? -6.479 3.938 9.473 1.00 86.62 190 LEU A C 1
ATOM 1544 O O . LEU A 1 190 ? -7.284 3.842 10.396 1.00 86.62 190 LEU A O 1
ATOM 1548 N N . TYR A 1 191 ? -5.682 2.930 9.115 1.00 88.62 191 TYR A N 1
ATOM 1549 C CA . TYR A 1 191 ? -5.697 1.627 9.773 1.00 88.62 191 TYR A CA 1
ATOM 1550 C C . TYR A 1 191 ? -5.418 1.734 11.278 1.00 88.62 191 TYR A C 1
ATOM 1552 O O . TYR A 1 191 ? -6.183 1.205 12.082 1.00 88.62 191 TYR A O 1
ATOM 1560 N N . VAL A 1 192 ? -4.372 2.462 11.682 1.00 86.00 192 VAL A N 1
ATOM 1561 C CA . VAL A 1 192 ? -4.028 2.679 13.096 1.00 86.00 192 VAL A CA 1
ATOM 1562 C C . VAL A 1 192 ? -5.132 3.452 13.809 1.00 86.00 192 VAL A C 1
ATOM 1564 O O . VAL A 1 192 ? -5.501 3.096 14.928 1.00 86.00 192 VAL A O 1
ATOM 1567 N N . PHE A 1 193 ? -5.701 4.476 13.170 1.00 84.50 193 PHE A N 1
ATOM 1568 C CA . PHE A 1 193 ? -6.822 5.224 13.729 1.00 84.50 193 PHE A CA 1
ATOM 1569 C C . PHE A 1 193 ? -8.017 4.304 14.010 1.00 84.50 193 PHE A C 1
ATOM 1571 O O . PHE A 1 193 ? -8.544 4.291 15.121 1.00 84.50 193 PHE A O 1
ATOM 1578 N N . VAL A 1 194 ? -8.400 3.480 13.038 1.00 83.50 194 VAL A N 1
ATOM 1579 C CA . VAL A 1 194 ? -9.542 2.564 13.133 1.00 83.50 194 VAL A CA 1
ATOM 1580 C C . VAL A 1 194 ? -9.283 1.427 14.127 1.00 83.50 194 VAL A C 1
ATOM 1582 O O . VAL A 1 194 ? -10.174 1.086 14.907 1.00 83.50 194 VAL A O 1
ATOM 1585 N N . TYR A 1 195 ? -8.072 0.866 14.146 1.00 77.81 195 TYR A N 1
ATOM 1586 C CA . TYR A 1 195 ? -7.697 -0.263 15.003 1.00 77.81 195 TYR A CA 1
ATOM 1587 C C . TYR A 1 195 ? -7.451 0.138 16.467 1.00 77.81 195 TYR A C 1
ATOM 1589 O O . TYR A 1 195 ? -7.811 -0.606 17.374 1.00 77.81 195 TYR A O 1
ATOM 1597 N N . TRP A 1 196 ? -6.847 1.306 16.721 1.00 67.81 196 TRP A N 1
ATOM 1598 C CA . TRP A 1 196 ? -6.494 1.752 18.076 1.00 67.81 196 TRP A CA 1
ATOM 1599 C C . TRP A 1 196 ? -7.614 2.567 18.736 1.00 67.81 196 TRP A C 1
ATOM 1601 O O . TRP A 1 196 ? -7.883 2.407 19.925 1.00 67.81 196 TRP A O 1
ATOM 1611 N N . ARG A 1 197 ? -8.306 3.442 17.992 1.00 61.62 197 ARG A N 1
ATOM 1612 C CA . ARG A 1 197 ? -9.393 4.289 18.528 1.00 61.62 197 ARG A CA 1
ATOM 1613 C C . ARG A 1 197 ? -10.784 3.695 18.330 1.00 61.62 197 ARG A C 1
ATOM 1615 O O . ARG A 1 197 ? -11.776 4.418 18.400 1.00 61.62 197 ARG A O 1
ATOM 1622 N N . SER A 1 198 ? -10.886 2.378 18.171 1.00 61.34 198 SER A N 1
ATOM 1623 C CA . SER A 1 198 ? -12.177 1.697 18.048 1.00 61.34 198 SER A CA 1
ATOM 1624 C C . SER A 1 198 ? -13.040 1.789 19.309 1.00 61.34 198 SER A C 1
ATOM 1626 O O . SER A 1 198 ? -14.145 1.262 19.279 1.00 61.34 198 SER A O 1
ATOM 1628 N N . ASP A 1 199 ? -12.583 2.407 20.408 1.00 65.81 199 ASP A N 1
ATOM 1629 C CA . ASP A 1 199 ? -13.387 2.603 21.617 1.00 65.81 199 ASP A CA 1
ATOM 1630 C C . ASP A 1 199 ? -13.362 4.051 22.162 1.00 65.81 199 ASP A C 1
ATOM 1632 O O . ASP A 1 199 ? -12.652 4.364 23.126 1.00 65.81 199 ASP A O 1
ATOM 1636 N N . PRO A 1 200 ? -14.169 4.964 21.585 1.00 61.38 200 PRO A N 1
ATOM 1637 C CA . PRO A 1 200 ? -14.300 6.333 22.084 1.00 61.38 200 PRO A CA 1
ATOM 1638 C C . PRO A 1 200 ? -14.867 6.399 23.515 1.00 61.38 200 PRO A C 1
ATOM 1640 O O . PRO A 1 200 ? -14.630 7.382 24.222 1.00 61.38 200 PRO A O 1
ATOM 1643 N N . GLN A 1 201 ? -15.545 5.344 23.990 1.00 65.44 201 GLN A N 1
ATOM 1644 C CA . GLN A 1 201 ? -16.073 5.270 25.352 1.00 65.44 201 GLN A CA 1
ATOM 1645 C C . GLN A 1 201 ? -14.952 5.146 26.389 1.00 65.44 201 GLN A C 1
ATOM 1647 O O . GLN A 1 201 ? -15.013 5.790 27.442 1.00 65.44 201 GLN A O 1
ATOM 1652 N N . TYR A 1 202 ? -13.916 4.357 26.099 1.00 66.25 202 TYR A N 1
ATOM 1653 C CA . TYR A 1 202 ? -12.736 4.247 26.955 1.00 66.25 202 TYR A CA 1
ATOM 1654 C C . TYR A 1 202 ? -11.958 5.568 27.012 1.00 66.25 202 TYR A C 1
ATOM 1656 O O . TYR A 1 202 ? -11.631 6.047 28.101 1.00 66.25 202 TYR A O 1
ATOM 1664 N N . SER A 1 203 ? -11.736 6.213 25.860 1.00 64.56 203 SER A N 1
ATOM 1665 C CA . SER A 1 203 ? -11.067 7.520 25.799 1.00 64.56 203 SER A CA 1
ATOM 1666 C C . SER A 1 203 ? -11.827 8.597 26.574 1.00 64.56 203 SER A C 1
ATOM 1668 O O . SER A 1 203 ? -11.224 9.338 27.346 1.00 64.56 203 SER A O 1
ATOM 1670 N N . TYR A 1 204 ? -13.154 8.654 26.446 1.00 68.00 204 TYR A N 1
ATOM 1671 C CA . TYR A 1 204 ? -13.976 9.599 27.201 1.00 68.00 204 TYR A CA 1
ATOM 1672 C C . TYR A 1 204 ? -13.954 9.325 28.709 1.00 68.00 204 TYR A C 1
ATOM 1674 O O . TYR A 1 204 ? -13.838 10.255 29.510 1.00 68.00 204 TYR A O 1
ATOM 1682 N N . ARG A 1 205 ? -14.012 8.053 29.127 1.00 73.12 205 ARG A N 1
ATOM 1683 C CA . ARG A 1 205 ? -13.901 7.679 30.547 1.00 73.12 205 ARG A CA 1
ATOM 1684 C C . ARG A 1 205 ? -12.550 8.072 31.141 1.00 73.12 205 ARG A C 1
ATOM 1686 O O . ARG A 1 205 ? -12.522 8.597 32.250 1.00 73.12 205 ARG A O 1
ATOM 1693 N N . SER A 1 206 ? -11.447 7.880 30.420 1.00 77.00 206 SER A N 1
ATOM 1694 C CA . SER A 1 206 ? -10.119 8.242 30.934 1.00 77.00 206 SER A CA 1
ATOM 1695 C C . SER A 1 206 ? -9.930 9.762 31.033 1.00 77.00 206 SER A C 1
ATOM 1697 O O . SER A 1 206 ? -9.410 10.255 32.036 1.00 77.00 206 SER A O 1
ATOM 1699 N N . LEU A 1 207 ? -10.421 10.519 30.046 1.00 77.12 207 LEU A N 1
ATOM 1700 C CA . LEU A 1 207 ? -10.398 11.985 30.044 1.00 77.12 207 LEU A CA 1
ATOM 1701 C C . LEU A 1 207 ? -11.257 12.568 31.166 1.00 77.12 207 LEU A C 1
ATOM 1703 O O . LEU A 1 207 ? -10.794 13.429 31.908 1.00 77.12 207 LEU A O 1
ATOM 1707 N N . THR A 1 208 ? -12.476 12.061 31.351 1.00 78.94 208 THR A N 1
ATOM 1708 C CA . THR A 1 208 ? -13.357 12.505 32.444 1.00 78.94 208 THR A CA 1
ATOM 1709 C C . THR A 1 208 ? -12.802 12.146 33.822 1.00 78.94 208 THR A C 1
ATOM 1711 O O . THR A 1 208 ? -12.906 12.951 34.747 1.00 78.94 208 THR A O 1
ATOM 1714 N N . GLN A 1 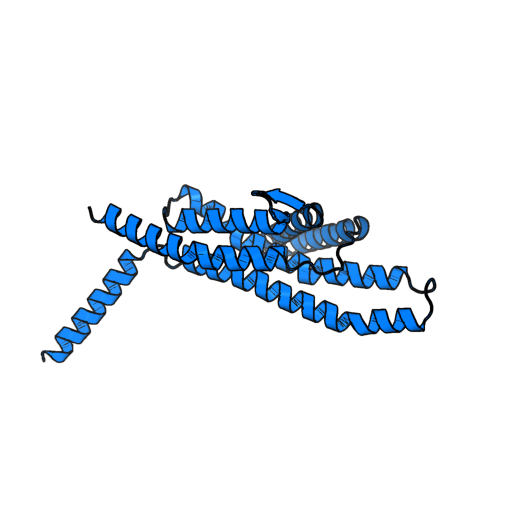209 ? -12.141 10.994 33.972 1.00 81.88 209 GLN A N 1
ATOM 1715 C CA . GLN A 1 209 ? -11.424 10.636 35.200 1.00 81.88 209 GLN A CA 1
ATOM 1716 C C . GLN A 1 209 ? -10.222 11.553 35.464 1.00 81.88 209 GLN A C 1
ATOM 1718 O O . GLN A 1 209 ? -10.044 11.997 36.599 1.00 81.88 209 GLN A O 1
ATOM 1723 N N . ARG A 1 210 ? -9.421 11.883 34.441 1.00 80.88 210 ARG A N 1
ATOM 1724 C CA . ARG A 1 210 ? -8.313 12.850 34.561 1.00 80.88 210 ARG A CA 1
ATOM 1725 C C . ARG A 1 210 ? -8.814 14.240 34.940 1.00 80.88 210 ARG A C 1
ATOM 1727 O O . ARG A 1 210 ? -8.280 14.834 35.869 1.00 80.88 210 ARG A O 1
ATOM 1734 N N . LEU A 1 211 ? -9.868 14.727 34.287 1.00 80.50 211 LEU A N 1
ATOM 1735 C CA . LEU A 1 211 ? -10.480 16.020 34.602 1.00 80.50 211 LEU A CA 1
ATOM 1736 C C . LEU A 1 211 ? -11.044 16.052 36.026 1.00 80.50 211 LEU A C 1
ATOM 1738 O O . LEU A 1 211 ? -10.847 17.037 36.732 1.00 80.50 211 LEU A O 1
ATOM 1742 N N . ARG A 1 212 ? -11.670 14.962 36.494 1.00 81.00 212 ARG A N 1
ATOM 1743 C CA . ARG A 1 212 ? -12.088 14.833 37.900 1.00 81.00 212 ARG A CA 1
ATOM 1744 C C . ARG A 1 212 ? -10.908 14.883 38.865 1.00 81.00 212 ARG A C 1
ATOM 1746 O O . ARG A 1 212 ? -11.009 15.573 39.870 1.00 81.00 212 ARG A O 1
ATOM 1753 N N . LYS A 1 213 ? -9.800 14.195 38.567 1.00 82.56 213 LYS A N 1
ATOM 1754 C CA . LYS A 1 213 ? -8.587 14.244 39.401 1.00 82.56 213 LYS A CA 1
ATOM 1755 C C . LYS A 1 213 ? -8.000 15.655 39.472 1.00 82.56 213 LYS A C 1
ATOM 1757 O O . LYS A 1 213 ? -7.706 16.112 40.565 1.00 82.56 213 LYS A O 1
ATOM 1762 N N . ILE A 1 214 ? -7.894 16.356 38.340 1.00 81.50 214 ILE A N 1
ATOM 1763 C CA . ILE A 1 214 ? -7.392 17.741 38.290 1.00 81.50 214 ILE A CA 1
ATOM 1764 C C . ILE A 1 214 ? -8.314 18.683 39.068 1.00 81.50 214 ILE A C 1
ATOM 1766 O O . ILE A 1 214 ? -7.837 19.513 39.832 1.00 81.50 214 ILE A O 1
ATOM 1770 N N . ARG A 1 215 ? -9.634 18.546 38.897 1.00 78.12 215 ARG A N 1
ATOM 1771 C CA . ARG A 1 215 ? -10.610 19.356 39.630 1.00 78.12 215 ARG A CA 1
ATOM 1772 C C . ARG A 1 215 ? -10.507 19.127 41.136 1.00 78.12 215 ARG A C 1
ATOM 1774 O O . ARG A 1 215 ? -10.443 20.095 41.878 1.00 78.12 215 ARG A O 1
ATOM 1781 N N . ASN A 1 216 ? -10.454 17.871 41.570 1.00 77.75 216 ASN A N 1
ATOM 1782 C CA . ASN A 1 216 ? -10.346 17.541 42.989 1.00 77.75 216 ASN A CA 1
ATOM 1783 C C . ASN A 1 216 ? -9.002 18.005 43.579 1.00 77.75 216 ASN A C 1
ATOM 1785 O O . ASN A 1 216 ? -8.977 18.439 44.718 1.00 77.75 216 ASN A O 1
ATOM 1789 N N . ALA A 1 217 ? -7.913 17.987 42.803 1.00 76.75 217 ALA A N 1
ATOM 1790 C CA . ALA A 1 217 ? -6.607 18.504 43.220 1.00 76.75 217 ALA A CA 1
ATOM 1791 C C . ALA A 1 217 ? -6.522 20.042 43.289 1.00 76.75 217 ALA A C 1
ATOM 1793 O O . ALA A 1 217 ? -5.569 20.554 43.854 1.00 76.75 217 ALA A O 1
ATOM 1794 N N . ARG A 1 218 ? -7.481 20.776 42.704 1.00 68.75 218 ARG A N 1
ATOM 1795 C CA . ARG A 1 218 ? -7.604 22.245 42.826 1.00 68.75 218 ARG A CA 1
ATOM 1796 C C . ARG A 1 218 ? -8.574 22.690 43.927 1.00 68.75 218 ARG A C 1
ATOM 1798 O O . ARG A 1 218 ? -8.716 23.886 44.143 1.00 68.75 218 ARG A O 1
ATOM 1805 N N . GLN A 1 219 ? -9.317 21.756 44.523 1.00 57.97 219 GLN A N 1
ATOM 1806 C CA . GLN A 1 219 ? -10.268 22.026 45.611 1.00 57.97 219 GLN A CA 1
ATOM 1807 C C . GLN A 1 219 ? -9.681 21.733 47.004 1.00 57.97 219 GLN A C 1
ATOM 1809 O O . GLN A 1 219 ? -10.379 21.931 47.995 1.00 57.97 219 GLN A O 1
ATOM 1814 N N . PHE A 1 220 ? -8.429 21.273 47.057 1.00 48.62 220 PHE A N 1
ATOM 1815 C CA . PHE A 1 220 ? -7.554 21.283 48.230 1.00 48.62 220 PHE A CA 1
ATOM 1816 C C . PHE A 1 220 ? -6.540 22.413 48.063 1.00 48.62 220 PHE A C 1
ATOM 1818 O O . PHE A 1 220 ? -6.115 22.958 49.101 1.00 48.62 220 PHE A O 1
#

Foldseek 3Di:
DVVVVVLVVLVVVLVVCVVVLVVVLVVVQPDDDPQDPDDVVLLVVLLVVQLVVLVVLCPDPVRVVVSVLSNLLSVLLSVCSVQVPPWDQDPNDTGGPVSVVSVVLSVLLSVCLSPVDPVSVVVLVVLVSNLSNLLCNLQPRRLSSLVVVLVVCPPVDDPVVSVVSVVCSVVSNVVSVVSSVVSNCVRVVSSCCSVVPSDVPVVVVVVVVVVVVVVVVVVD

Secondary structure (DSSP, 8-state):
-HHHHHHHHHHHHHHHHHHHHHHHHHHHHH---S-----HHHHHHHHHHHHHHHHHHHHSTTTHHHHHHHHHHHHHHHHHHHTTT-EEEETTEEEEHHHHHHHHHHHHHHHHHHS--TTTTGGGGHHHHHHHHHHHIIIIIHHHHHHHHHHHTTTTS-HHHHHHHHHTHHHHHHHHHHHHHHHHHHHHHHHHHHHHSS-HHHHHHHHHHHHHHHHHHT--

Sequence (220 aa):
MKIIIWLLIRAFIAYLLVGVLLGILILNNTYAPRFFTMKPEILGWFSAFGVLLSYVLFRFKKTSEIGKFLFACVLGSVVLCLYAEESYWLLNMKMRSWTLFLTVLYAIMLLYFVFPYKWLRPLLFLAPVSAGSWAVYWLGYTPMNVTMSILEVKGTIADDKYSKAIALLPDVYVTCVTSTLLWLVQILVLYVFVYWRSDPQYSYRSLTQRLRKIRNARQF

Radius of gyration: 22.63 Å; chains: 1; bounding box: 53×44×79 Å